Protein AF-0000000084989166 (afdb_homodimer)

Nearest PDB structures (foldseek):
  9bwf-assembly1_A  TM=9.470E-01  e=5.142E-11  metagenome
  7zyb-assembly1_A  TM=9.581E-01  e=1.295E-10  Bacteroides eggerthii DSM 20697
  4e2g-assembly2_D  TM=9.396E-01  e=5.934E-10  Sphaerobacter thermophilus DSM 20745
  4e2g-assembly2_C  TM=9.205E-01  e=1.341E-09  Sphaerobacter thermophilus DSM 20745
  8hjx-assembly1_B  TM=9.228E-01  e=1.058E-08  Thermotoga maritima MSB8

Sequence (218 aa):
MPWIFERLNDCVERRFVSGQRLTVAQFKIRAGCTVPAHSHDNEQISVILEGRALFKLGDRVLEVAAGDVVHIPPNVPHEVKALTDLVVIDAFSPRRDDWERGEDAYLRKMPWIFERLNDCVERRFVSGQRLTVAQFKIRAGCTVPAHSHDNEQISVILEGRALFKLGDRVLEVAAGDVVHIPPNVPHEVKALTDLVVIDAFSPRRDDWERGEDAYLRK

InterPro domains:
  IPR011051 RmlC-like cupin domain superfamily [SSF51182] (16-108)
  IPR013096 Cupin 2, conserved barrel [PF07883] (28-88)
  IPR014710 RmlC-like jelly roll fold [G3DSA:2.60.120.10] (5-104)
  IPR052535 Bacilysin biosynthesis H2HPP isomerase [PTHR40112] (7-103)

Foldseek 3Di:
DDQDWDDLEPFKIKGWDADQWKIKMKMKGAAFDKLDKDFAQKKKKKAWQAAWKWKDFPPDIDIDGHGDMDTHHHGTIIMIHGNHTTIMMMMIGRYPVCVVVVVPVSRND/DDQDWDDLEPFKIKGWDADQWKIKMKMKGAAFDKLDKDFAQKKKKKAWQAAWKWKDFPPDIDIDGHGDMDTHHHGTIIMIHGNHTTIMMMMIGRYPVCVVVVVPVSRND

pLDDT: mean 96.4, std 5.08, range [58.62, 98.94]

Solvent-accessible surface area (backbone atoms only — not comparable to full-atom values): 11001 Å² total; per-residue (Å²): 116,71,82,50,77,40,76,48,43,101,41,34,34,38,26,41,42,67,64,91,47,30,20,44,32,40,39,40,34,36,52,72,32,64,50,60,75,47,65,44,81,36,31,37,43,36,37,31,68,36,39,31,32,38,39,32,48,71,92,42,76,43,79,43,36,52,76,37,73,46,81,42,60,54,58,50,40,33,30,40,35,21,71,28,54,26,33,35,41,38,36,28,27,54,38,60,59,47,55,78,72,63,66,49,61,70,64,46,102,114,71,81,48,78,40,76,48,42,100,40,34,34,38,25,40,44,67,65,90,47,30,20,44,34,39,38,39,33,36,52,73,32,63,49,59,76,48,64,45,79,35,31,36,43,36,38,31,68,37,39,31,31,39,40,32,49,71,91,44,74,43,78,44,36,49,77,37,74,47,79,42,59,53,57,50,41,33,29,38,35,20,71,29,53,25,33,34,40,37,36,27,27,55,37,60,60,49,57,78,71,63,67,49,61,70,62,46,101

Secondary structure (DSSP, 8-state):
--S--EE-SSSEEEEEEE-SS-EEEEEEE-TT-EEEEE--SSEEEEEEEESEEEEEETTEEEEEETT-EEEE-TT--EEEEESS-EEEEEEEES--HHHHTT--GGG--/--S--EE-SSSEEEEEEE-SS-EEEEEEE-TT-EEEEE--SSEEEEEEEESEEEEEETTEEEEEETT-EEEE-TT--EEEEESS-EEEEEEEES--HHHHTT--GGG--

Organism: Thermoproteus tenax (strain ATCC 35583 / DSM 2078 / JCM 9277 / NBRC 100435 / Kra 1) (NCBI:txid768679)

Radius of gyration: 16.79 Å; Cα contacts (8 Å, |Δi|>4): 603; chains: 2; bounding box: 32×45×33 Å

Structure (mmCIF, N/CA/C/O backbone):
data_AF-0000000084989166-model_v1
#
loop_
_entity.id
_entity.type
_entity.pdbx_description
1 polymer 'Cupin domain containing protein'
#
loop_
_atom_site.group_PDB
_atom_site.id
_atom_site.type_symbol
_atom_site.label_atom_id
_atom_site.label_alt_id
_atom_site.label_comp_id
_atom_site.label_asym_id
_atom_site.label_entity_id
_atom_site.label_seq_id
_atom_site.pdbx_PDB_ins_code
_atom_site.Cartn_x
_atom_site.Cartn_y
_atom_site.Cartn_z
_atom_site.occupancy
_atom_site.B_iso_or_equiv
_atom_site.auth_seq_id
_atom_site.auth_comp_id
_atom_site.auth_asym_id
_atom_site.auth_atom_id
_atom_site.pdbx_PDB_model_num
ATOM 1 N N . MET A 1 1 ? 0.739 -1.013 -16.859 1 58.62 1 MET A N 1
ATOM 2 C CA . MET A 1 1 ? -0.254 -2.082 -16.844 1 58.62 1 MET A CA 1
ATOM 3 C C . MET A 1 1 ? -1.446 -1.703 -15.969 1 58.62 1 MET A C 1
ATOM 5 O O . MET A 1 1 ? -1.284 -1.044 -14.945 1 58.62 1 MET A O 1
ATOM 9 N N . PRO A 1 2 ? -2.715 -2.092 -16.453 1 82.69 2 PRO A N 1
ATOM 10 C CA . PRO A 1 2 ? -3.906 -1.462 -15.875 1 82.69 2 PRO A CA 1
ATOM 11 C C . PRO A 1 2 ? -4.238 -1.988 -14.477 1 82.69 2 PRO A C 1
ATOM 13 O O . PRO A 1 2 ? -3.834 -3.098 -14.125 1 82.69 2 PRO A O 1
ATOM 16 N N . TRP A 1 3 ? -4.559 -1.354 -13.57 1 95.81 3 TRP A N 1
ATOM 17 C CA . TRP A 1 3 ? -5.152 -1.613 -12.258 1 95.81 3 TRP A CA 1
ATOM 18 C C . TRP A 1 3 ? -6.492 -2.326 -12.406 1 95.81 3 TRP A C 1
ATOM 20 O O . TRP A 1 3 ? -7.547 -1.742 -12.133 1 95.81 3 TRP A O 1
ATOM 30 N N . ILE A 1 4 ? -6.398 -3.545 -12.969 1 96.56 4 ILE A N 1
ATOM 31 C CA . ILE A 1 4 ? -7.527 -4.449 -13.156 1 96.56 4 ILE A CA 1
ATOM 32 C C . ILE A 1 4 ? -7.172 -5.836 -12.617 1 96.56 4 ILE A C 1
ATOM 34 O O . ILE A 1 4 ? -6.047 -6.309 -12.797 1 96.56 4 ILE A O 1
ATOM 38 N N . PHE A 1 5 ? -8.141 -6.449 -12.031 1 97.56 5 PHE A N 1
ATOM 39 C CA . PHE A 1 5 ? -7.863 -7.762 -11.469 1 97.56 5 PHE A CA 1
ATOM 40 C C . PHE A 1 5 ? -7.602 -8.781 -12.57 1 97.56 5 PHE A C 1
ATOM 42 O O . PHE A 1 5 ? -8.297 -8.789 -13.594 1 97.56 5 PHE A O 1
ATOM 49 N N . GLU A 1 6 ? -6.637 -9.562 -12.352 1 96.31 6 GLU A N 1
ATOM 50 C CA . GLU A 1 6 ? -6.402 -10.773 -13.133 1 96.31 6 GLU A CA 1
ATOM 51 C C . GLU A 1 6 ? -6.469 -12.023 -12.25 1 96.31 6 GLU A C 1
ATOM 53 O O . GLU A 1 6 ? -6.035 -12 -11.102 1 96.31 6 GLU A O 1
ATOM 58 N N . ARG A 1 7 ? -7.078 -13.039 -12.773 1 96.81 7 ARG A N 1
ATOM 59 C CA . ARG A 1 7 ? -7.078 -14.32 -12.078 1 96.81 7 ARG A CA 1
ATOM 60 C C . ARG A 1 7 ? -5.785 -15.086 -12.336 1 96.81 7 ARG A C 1
ATOM 62 O O . ARG A 1 7 ? -5.449 -15.375 -13.484 1 96.81 7 ARG A O 1
ATOM 69 N N . LEU A 1 8 ? -5.102 -15.383 -11.297 1 95.94 8 LEU A N 1
ATOM 70 C CA . LEU A 1 8 ? -3.826 -16.062 -11.469 1 95.94 8 LEU A CA 1
ATOM 71 C C . LEU A 1 8 ? -4.016 -17.578 -11.422 1 95.94 8 LEU A C 1
ATOM 73 O O . LEU A 1 8 ? -3.291 -18.328 -12.094 1 95.94 8 LEU A O 1
ATOM 77 N N . ASN A 1 9 ? -4.914 -18.062 -10.664 1 95.94 9 ASN A N 1
ATOM 78 C CA . ASN A 1 9 ? -5.355 -19.438 -10.516 1 95.94 9 ASN A CA 1
ATOM 79 C C . ASN A 1 9 ? -6.688 -19.531 -9.781 1 95.94 9 ASN A C 1
ATOM 81 O O . ASN A 1 9 ? -7.414 -18.531 -9.688 1 95.94 9 ASN A O 1
ATOM 85 N N . ASP A 1 10 ? -7.078 -20.688 -9.297 1 96.38 10 ASP A N 1
ATOM 86 C CA . ASP A 1 10 ? -8.391 -20.875 -8.672 1 96.38 10 ASP A CA 1
ATOM 87 C C . ASP A 1 10 ? -8.438 -20.219 -7.297 1 96.38 10 ASP A C 1
ATOM 89 O O . ASP A 1 10 ? -9.523 -20.016 -6.738 1 96.38 10 ASP A O 1
ATOM 93 N N . CYS A 1 11 ? -7.246 -19.734 -6.789 1 97.44 11 CYS A N 1
ATOM 94 C CA . CYS A 1 11 ? -7.152 -19.328 -5.395 1 97.44 11 CYS A CA 1
ATOM 95 C C . CYS A 1 11 ? -6.852 -17.844 -5.281 1 97.44 11 CYS A C 1
ATOM 97 O O . CYS A 1 11 ? -7.191 -17.203 -4.277 1 97.44 11 CYS A O 1
ATOM 99 N N . VAL A 1 12 ? -6.227 -17.344 -6.363 1 97.88 12 VAL A N 1
ATOM 100 C CA . VAL A 1 12 ? -5.605 -16.031 -6.176 1 97.88 12 VAL A CA 1
ATOM 101 C C . VAL A 1 12 ? -5.969 -15.109 -7.34 1 97.88 12 VAL A C 1
ATOM 103 O O . VAL A 1 12 ? -5.859 -15.5 -8.508 1 97.88 12 VAL A O 1
ATOM 106 N N . GLU A 1 13 ? -6.43 -13.898 -7.051 1 98.19 13 GLU A N 1
ATOM 107 C CA . GLU A 1 13 ? -6.539 -12.781 -7.988 1 98.19 13 GLU A CA 1
ATOM 108 C C . GLU A 1 13 ? -5.621 -11.633 -7.586 1 98.19 13 GLU A C 1
ATOM 110 O O . GLU A 1 13 ? -5.395 -11.398 -6.395 1 98.19 13 GLU A O 1
ATOM 115 N N . ARG A 1 14 ? -5.102 -10.953 -8.648 1 97.94 14 ARG A N 1
ATOM 116 C CA . ARG A 1 14 ? -4.203 -9.836 -8.367 1 97.94 14 ARG A CA 1
ATOM 117 C C . ARG A 1 14 ? -4.473 -8.664 -9.305 1 97.94 14 ARG A C 1
ATOM 119 O O . ARG A 1 14 ? -4.84 -8.867 -10.469 1 97.94 14 ARG A O 1
ATOM 126 N N . ARG A 1 15 ? -4.406 -7.469 -8.836 1 97.94 15 ARG A N 1
ATOM 127 C CA . ARG A 1 15 ? -4.148 -6.281 -9.648 1 97.94 15 ARG A CA 1
ATOM 128 C C . ARG A 1 15 ? -2.959 -5.496 -9.109 1 97.94 15 ARG A C 1
ATOM 130 O O . ARG A 1 15 ? -2.686 -5.523 -7.906 1 97.94 15 ARG A O 1
ATOM 137 N N . PHE A 1 16 ? -2.217 -4.934 -9.992 1 97.94 16 PHE A N 1
ATOM 138 C CA . PHE A 1 16 ? -1.058 -4.184 -9.516 1 97.94 16 PHE A CA 1
ATOM 139 C C . PHE A 1 16 ? -0.724 -3.041 -10.469 1 97.94 16 PHE A C 1
ATOM 141 O O . PHE A 1 16 ? -1.172 -3.033 -11.617 1 97.94 16 PHE A O 1
ATOM 148 N N . VAL A 1 17 ? -0.066 -2.037 -10 1 97.88 17 VAL A N 1
ATOM 149 C CA . VAL A 1 17 ? 0.498 -0.93 -10.766 1 97.88 17 VAL A CA 1
ATOM 150 C C . VAL A 1 17 ? 1.946 -0.695 -10.336 1 97.88 17 VAL A C 1
ATOM 152 O O . VAL A 1 17 ? 2.307 -0.926 -9.18 1 97.88 17 VAL A O 1
ATOM 155 N N . SER A 1 18 ? 2.789 -0.36 -11.273 1 97.44 18 SER A N 1
ATOM 156 C CA . SER A 1 18 ? 4.188 -0.067 -10.984 1 97.44 18 SER A CA 1
ATOM 157 C C . SER A 1 18 ? 4.551 1.355 -11.398 1 97.44 18 SER A 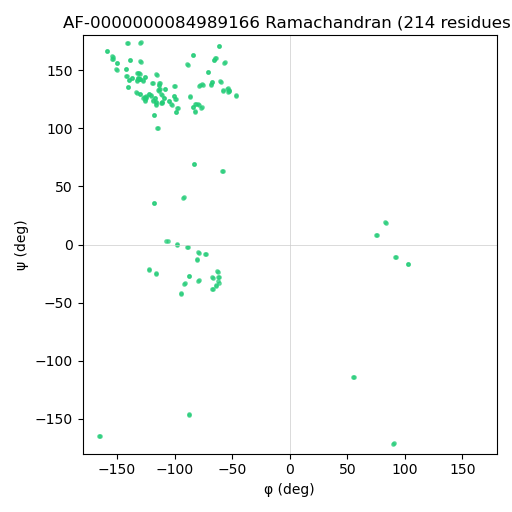C 1
ATOM 159 O O . SER A 1 18 ? 4.168 1.81 -12.484 1 97.44 18 SER A O 1
ATOM 161 N N . GLY A 1 19 ? 5.145 2.059 -10.414 1 97.12 19 GLY A N 1
ATOM 162 C CA . GLY A 1 19 ? 5.84 3.279 -10.789 1 97.12 19 GLY A CA 1
ATOM 163 C C . GLY A 1 19 ? 7.281 3.043 -11.188 1 97.12 19 GLY A C 1
ATOM 164 O O . GLY A 1 19 ? 7.602 2.021 -11.805 1 97.12 19 GLY A O 1
ATOM 165 N N . GLN A 1 20 ? 8.094 4.051 -10.844 1 96.56 20 GLN A N 1
ATOM 166 C CA . GLN A 1 20 ? 9.508 3.926 -11.18 1 96.56 20 GLN A CA 1
ATOM 167 C C . GLN A 1 20 ? 10.273 3.201 -10.078 1 96.56 20 GLN A C 1
ATOM 169 O O . GLN A 1 20 ? 11.273 2.533 -10.344 1 96.56 20 GLN A O 1
ATOM 174 N N . ARG A 1 21 ? 9.773 3.293 -8.852 1 98.06 21 ARG A N 1
ATOM 175 C CA . ARG A 1 21 ? 10.57 2.822 -7.723 1 98.06 21 ARG A CA 1
ATOM 176 C C . ARG A 1 21 ? 9.82 1.753 -6.934 1 98.06 21 ARG A C 1
ATOM 178 O O . ARG A 1 21 ? 10.414 1.036 -6.129 1 98.06 21 ARG A O 1
ATOM 185 N N . LEU A 1 22 ? 8.539 1.725 -7.059 1 97.5 22 LEU A N 1
ATOM 186 C CA . LEU A 1 22 ? 7.789 0.775 -6.242 1 97.5 22 LEU A CA 1
ATOM 187 C C . LEU A 1 22 ? 6.621 0.184 -7.027 1 97.5 22 LEU A C 1
ATOM 189 O O . LEU A 1 22 ? 6.242 0.711 -8.078 1 97.5 22 LEU A O 1
ATOM 193 N N . THR A 1 23 ? 6.199 -0.976 -6.773 1 98.44 23 THR A N 1
ATOM 194 C CA . THR A 1 23 ? 4.973 -1.635 -7.211 1 98.44 23 THR A CA 1
ATOM 195 C C . THR A 1 23 ? 3.992 -1.776 -6.051 1 98.44 23 THR A C 1
ATOM 197 O O . THR A 1 23 ? 4.391 -2.104 -4.93 1 98.44 23 THR A O 1
ATOM 200 N N . VAL A 1 24 ? 2.717 -1.451 -6.27 1 98.81 24 VAL A N 1
ATOM 201 C CA . VAL A 1 24 ? 1.642 -1.751 -5.332 1 98.81 24 VAL A CA 1
ATOM 202 C C . VAL A 1 24 ? 0.677 -2.758 -5.957 1 98.81 24 VAL A C 1
ATOM 204 O O . VAL A 1 24 ? 0.291 -2.617 -7.117 1 98.81 24 VAL A O 1
ATOM 207 N N . ALA A 1 25 ? 0.349 -3.75 -5.176 1 98.81 25 ALA A N 1
ATOM 208 C CA . ALA A 1 25 ? -0.563 -4.793 -5.641 1 98.81 25 ALA A CA 1
ATOM 209 C C . ALA A 1 25 ? -1.667 -5.051 -4.617 1 98.81 25 ALA A C 1
ATOM 211 O O . ALA A 1 25 ? -1.463 -4.871 -3.416 1 98.81 25 ALA A O 1
ATOM 212 N N . GLN A 1 26 ? -2.82 -5.406 -5.098 1 98.88 26 GLN A N 1
ATOM 213 C CA . GLN A 1 26 ? -3.873 -5.98 -4.266 1 98.88 26 GLN A CA 1
ATOM 214 C C . GLN A 1 26 ? -4.109 -7.449 -4.609 1 98.88 26 GLN A C 1
ATOM 216 O O . GLN A 1 26 ? -4.262 -7.801 -5.781 1 98.88 26 GLN A O 1
ATOM 221 N N . PHE A 1 27 ? -4.102 -8.227 -3.586 1 98.81 27 PHE A N 1
ATOM 222 C CA . PHE A 1 27 ? -4.387 -9.648 -3.758 1 98.81 27 PHE A CA 1
ATOM 223 C C . PHE A 1 27 ? -5.695 -10.031 -3.08 1 98.81 27 PHE A C 1
ATOM 225 O O . PHE A 1 27 ? -6 -9.539 -1.989 1 98.81 27 PHE A O 1
ATOM 232 N N . LYS A 1 28 ? -6.422 -10.812 -3.709 1 98.88 28 LYS A N 1
ATOM 233 C CA . LYS A 1 28 ? -7.508 -11.586 -3.119 1 98.88 28 LYS A CA 1
ATOM 234 C C . LYS A 1 28 ? -7.176 -13.078 -3.105 1 98.88 28 LYS A C 1
ATOM 236 O O . LYS A 1 28 ? -6.871 -13.664 -4.148 1 98.88 28 LYS A O 1
ATOM 241 N N . ILE A 1 29 ? -7.203 -13.625 -1.962 1 98.81 29 ILE A N 1
ATOM 242 C CA . ILE A 1 29 ? -6.832 -15.031 -1.793 1 98.81 29 ILE A CA 1
ATOM 243 C C . ILE A 1 29 ? -7.965 -15.781 -1.1 1 98.81 29 ILE A C 1
ATOM 245 O O . ILE A 1 29 ? -8.43 -15.375 -0.03 1 98.81 29 ILE A O 1
ATOM 249 N N . ARG A 1 30 ? -8.398 -16.859 -1.671 1 98.75 30 ARG A N 1
ATOM 250 C CA . ARG A 1 30 ? -9.523 -17.625 -1.147 1 98.75 30 ARG A CA 1
ATOM 251 C C . ARG A 1 30 ? -9.141 -18.344 0.137 1 98.75 30 ARG A C 1
ATOM 253 O O . ARG A 1 30 ? -7.992 -18.766 0.299 1 98.75 30 ARG A O 1
ATOM 260 N N . ALA A 1 31 ? -10.156 -18.484 0.985 1 98.81 31 ALA A N 1
ATOM 261 C CA . ALA A 1 31 ? -9.961 -19.219 2.227 1 98.81 31 ALA A CA 1
ATOM 262 C C . ALA A 1 31 ? -9.375 -20.609 1.949 1 98.81 31 ALA A C 1
ATOM 264 O O . ALA A 1 31 ? -9.805 -21.297 1.027 1 98.81 31 ALA A O 1
ATOM 265 N N . GLY A 1 32 ? -8.375 -20.906 2.699 1 98.56 32 GLY A N 1
ATOM 266 C CA . GLY A 1 32 ? -7.793 -22.234 2.592 1 98.56 32 GLY A CA 1
ATOM 267 C C . GLY A 1 32 ? -6.645 -22.312 1.604 1 98.56 32 GLY A C 1
ATOM 268 O O . GLY A 1 32 ? -5.887 -23.281 1.591 1 98.56 32 GLY A O 1
ATOM 269 N N . CYS A 1 33 ? -6.418 -21.312 0.803 1 98.38 33 CYS A N 1
ATOM 270 C CA . CYS A 1 33 ? -5.383 -21.297 -0.225 1 98.38 33 CYS A CA 1
ATOM 271 C C . CYS A 1 33 ? -4.059 -20.797 0.337 1 98.38 33 CYS A C 1
ATOM 273 O O . CYS A 1 33 ? -4.035 -20.125 1.373 1 98.38 33 CYS A O 1
ATOM 275 N N . THR A 1 34 ? -3.018 -21.234 -0.317 1 97.44 34 THR A N 1
ATOM 276 C CA . THR A 1 34 ? -1.669 -20.859 0.096 1 97.44 34 THR A CA 1
ATOM 277 C C . THR A 1 34 ? -0.887 -20.266 -1.076 1 97.44 34 THR A C 1
ATOM 279 O O . THR A 1 34 ? -0.895 -20.828 -2.176 1 97.44 34 THR A O 1
ATOM 282 N N . VAL A 1 35 ? -0.339 -19.109 -0.915 1 97.69 35 VAL A N 1
ATOM 283 C CA . VAL A 1 35 ? 0.732 -18.672 -1.804 1 97.69 35 VAL A CA 1
ATOM 284 C C . VAL A 1 35 ? 2.037 -19.359 -1.422 1 97.69 35 VAL A C 1
ATOM 286 O O . VAL A 1 35 ? 2.555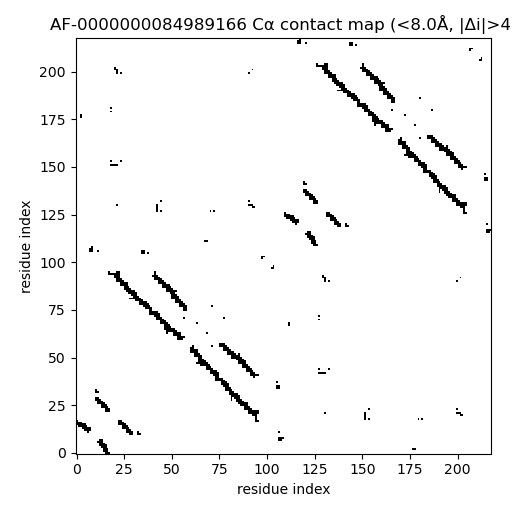 -19.156 -0.319 1 97.69 35 VAL A O 1
ATOM 289 N N . PRO A 1 36 ? 2.57 -20.125 -2.301 1 96.12 36 PRO A N 1
ATOM 290 C CA . PRO A 1 36 ? 3.705 -20.969 -1.934 1 96.12 36 PRO A CA 1
ATOM 291 C C . PRO A 1 36 ? 4.941 -20.172 -1.544 1 96.12 36 PRO A C 1
ATOM 293 O O . PRO A 1 36 ? 5.082 -19 -1.945 1 96.12 36 PRO A O 1
ATOM 296 N N . ALA A 1 37 ? 5.836 -20.875 -0.82 1 95.69 37 ALA A N 1
ATOM 297 C CA . ALA A 1 37 ? 7.082 -20.234 -0.388 1 95.69 37 ALA A CA 1
ATOM 298 C C . ALA A 1 37 ? 7.879 -19.719 -1.582 1 95.69 37 ALA A C 1
ATOM 300 O O . ALA A 1 37 ? 8.008 -20.422 -2.594 1 95.69 37 ALA A O 1
ATOM 301 N N . HIS A 1 38 ? 8.352 -18.5 -1.529 1 96.12 38 HIS A N 1
ATOM 302 C CA . HIS A 1 38 ? 9.18 -17.844 -2.533 1 96.12 38 HIS A CA 1
ATOM 303 C C . HIS A 1 38 ? 9.961 -16.672 -1.923 1 96.12 38 HIS A C 1
ATOM 305 O O . HIS A 1 38 ? 9.773 -16.344 -0.749 1 96.12 38 HIS A O 1
ATOM 311 N N . SER A 1 39 ? 10.922 -16.188 -2.637 1 96.06 39 SER A N 1
ATOM 312 C CA . SER A 1 39 ? 11.672 -15.008 -2.225 1 96.06 39 SER A CA 1
ATOM 313 C C . SER A 1 39 ? 11.93 -14.078 -3.406 1 96.06 39 SER A C 1
ATOM 315 O O . SER A 1 39 ? 11.805 -14.484 -4.562 1 96.06 39 SER A O 1
ATOM 317 N N . HIS A 1 40 ? 12.18 -12.93 -3.115 1 96.38 40 HIS A N 1
ATOM 318 C CA . HIS A 1 40 ? 12.508 -11.914 -4.109 1 96.38 40 HIS A CA 1
ATOM 319 C C . HIS A 1 40 ? 13.367 -10.805 -3.502 1 96.38 40 HIS A C 1
ATOM 321 O O . HIS A 1 40 ? 13.461 -10.688 -2.277 1 96.38 40 HIS A O 1
ATOM 327 N N . ASP A 1 41 ? 14.031 -10.031 -4.398 1 97 41 ASP A N 1
ATOM 328 C CA . ASP A 1 41 ? 14.969 -9.016 -3.939 1 97 41 ASP A CA 1
ATOM 329 C C . ASP A 1 41 ? 14.242 -7.754 -3.482 1 97 41 ASP A C 1
ATOM 331 O O . ASP A 1 41 ? 14.852 -6.836 -2.938 1 97 41 ASP A O 1
ATOM 335 N N . ASN A 1 42 ? 12.969 -7.684 -3.664 1 98.19 42 ASN A N 1
ATOM 336 C CA . ASN A 1 42 ? 12.164 -6.539 -3.232 1 98.19 42 ASN A CA 1
ATOM 337 C C . ASN A 1 42 ? 11.883 -6.59 -1.734 1 98.19 42 ASN A C 1
ATOM 339 O O . ASN A 1 42 ? 11.617 -7.664 -1.185 1 98.19 42 ASN A O 1
ATOM 343 N N . GLU A 1 43 ? 12.008 -5.469 -1.095 1 98.62 43 GLU A N 1
ATOM 344 C CA . GLU A 1 43 ? 11.344 -5.309 0.196 1 98.62 43 GLU A CA 1
ATOM 345 C C . GLU A 1 43 ? 9.828 -5.281 0.038 1 98.62 43 GLU A C 1
ATOM 347 O O . GLU A 1 43 ? 9.305 -4.699 -0.916 1 98.62 43 GLU A O 1
ATOM 352 N N . GLN A 1 44 ? 9.109 -5.895 0.917 1 98.75 44 GLN A N 1
ATOM 353 C CA . GLN A 1 44 ? 7.656 -5.965 0.83 1 98.75 44 GLN A CA 1
ATOM 354 C C . GLN A 1 44 ? 7.004 -5.559 2.148 1 98.75 44 GLN A C 1
ATOM 356 O O . GLN A 1 44 ? 7.461 -5.957 3.221 1 98.75 44 GLN A O 1
ATOM 361 N N . ILE A 1 45 ? 6.066 -4.68 2.154 1 98.81 45 ILE A N 1
ATOM 362 C CA . ILE A 1 45 ? 5.172 -4.391 3.271 1 98.81 45 ILE A CA 1
ATOM 363 C C . ILE A 1 45 ? 3.734 -4.723 2.879 1 98.81 45 ILE A C 1
ATO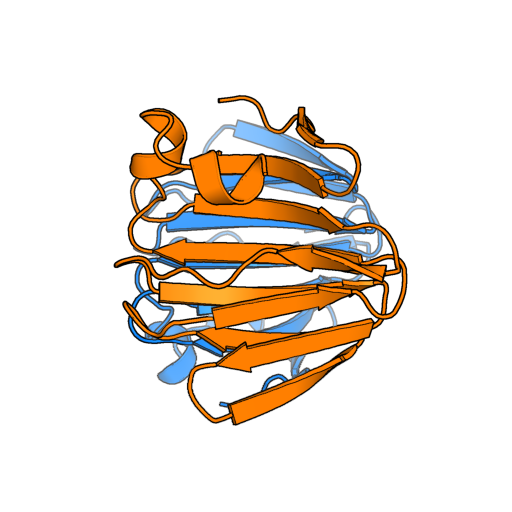M 365 O O . ILE A 1 45 ? 3.23 -4.227 1.869 1 98.81 45 ILE A O 1
ATOM 369 N N . SER A 1 46 ? 3.086 -5.594 3.631 1 98.88 46 SER A N 1
ATOM 370 C CA . SER A 1 46 ? 1.728 -6.062 3.381 1 98.88 46 SER A CA 1
ATOM 371 C C . SER A 1 46 ? 0.754 -5.516 4.418 1 98.88 46 SER A C 1
ATOM 373 O O . SER A 1 46 ? 0.977 -5.656 5.621 1 98.88 46 SER A O 1
ATOM 375 N N . VAL A 1 47 ? -0.28 -4.895 3.977 1 98.94 47 VAL A N 1
ATOM 376 C CA . VAL A 1 47 ? -1.367 -4.453 4.844 1 98.94 47 VAL A CA 1
ATOM 377 C C . VAL A 1 47 ? -2.576 -5.367 4.668 1 98.94 47 VAL A C 1
ATOM 379 O O . VAL A 1 47 ? -3.102 -5.504 3.559 1 98.94 47 VAL A O 1
ATOM 382 N N . ILE A 1 48 ? -3.012 -5.938 5.777 1 98.94 48 ILE A N 1
ATOM 383 C CA . ILE A 1 48 ? -4.16 -6.836 5.723 1 98.94 48 ILE A CA 1
ATOM 384 C C . ILE A 1 48 ? -5.453 -6.02 5.781 1 98.94 48 ILE A C 1
ATOM 386 O O . ILE A 1 48 ? -5.715 -5.336 6.77 1 98.94 48 ILE A O 1
ATOM 390 N N . LEU A 1 49 ? -6.234 -6.133 4.707 1 98.88 49 LEU A N 1
ATOM 391 C CA . LEU A 1 49 ? -7.465 -5.352 4.633 1 98.88 49 LEU A CA 1
ATOM 392 C C . LEU A 1 49 ? -8.648 -6.16 5.137 1 98.88 49 LEU A C 1
ATOM 394 O O . LEU A 1 49 ? -9.555 -5.617 5.773 1 98.88 49 LEU A O 1
ATOM 398 N N . GLU A 1 50 ? -8.727 -7.367 4.781 1 98.88 50 GLU A N 1
ATOM 399 C CA . GLU A 1 50 ? -9.789 -8.289 5.152 1 98.88 50 GLU A CA 1
ATOM 400 C C . GLU A 1 50 ? -9.242 -9.688 5.422 1 98.88 50 GLU A C 1
ATOM 402 O O . GLU A 1 50 ? -8.312 -10.141 4.746 1 98.88 50 GLU A O 1
ATOM 407 N N . GLY A 1 51 ? -9.852 -10.328 6.375 1 98.88 51 GLY A N 1
ATOM 408 C CA . GLY A 1 51 ? -9.586 -11.742 6.59 1 98.88 51 GLY A CA 1
ATOM 409 C C . GLY A 1 51 ? -8.453 -11.992 7.566 1 98.88 51 GLY A C 1
ATOM 410 O O . GLY A 1 51 ? -8.109 -11.117 8.367 1 98.88 51 GLY A O 1
ATOM 411 N N . ARG A 1 52 ? -8.039 -13.258 7.652 1 98.88 52 ARG A N 1
ATOM 412 C CA . ARG A 1 52 ? -6.965 -13.758 8.508 1 98.88 52 ARG A CA 1
ATOM 413 C C . ARG A 1 52 ? -6.016 -14.656 7.723 1 98.88 52 ARG A C 1
ATOM 415 O O . ARG A 1 52 ? -6.434 -15.352 6.793 1 98.88 52 ARG A O 1
ATOM 422 N N . ALA A 1 53 ? -4.773 -14.617 8.125 1 98.94 53 ALA A N 1
ATOM 423 C CA . ALA A 1 53 ? -3.787 -15.422 7.414 1 98.94 53 ALA A CA 1
ATOM 424 C C . ALA A 1 53 ? -2.609 -15.773 8.32 1 98.94 53 ALA A C 1
ATOM 426 O O . ALA A 1 53 ? -2.418 -15.156 9.367 1 98.94 53 ALA A O 1
ATOM 427 N N . LEU A 1 54 ? -1.934 -16.75 7.953 1 98.88 54 LEU A N 1
ATOM 428 C CA . LEU A 1 54 ? -0.606 -17.047 8.484 1 98.88 54 LEU A CA 1
ATOM 429 C C . LEU A 1 54 ? 0.478 -16.625 7.492 1 98.88 54 LEU A C 1
ATOM 431 O O . LEU A 1 54 ? 0.484 -17.078 6.344 1 98.88 54 LEU A O 1
ATOM 435 N N . PHE A 1 55 ? 1.362 -15.719 7.926 1 98.88 55 PHE A N 1
ATOM 436 C CA . PHE A 1 55 ? 2.58 -15.398 7.191 1 98.88 55 PHE A CA 1
ATOM 437 C C . PHE A 1 55 ? 3.771 -16.156 7.754 1 98.88 55 PHE A C 1
ATOM 439 O O . PHE A 1 55 ? 4.117 -16 8.93 1 98.88 55 PHE A O 1
ATOM 446 N N . LYS A 1 56 ? 4.324 -16.953 6.973 1 98.44 56 LYS A N 1
ATOM 447 C CA . LYS A 1 56 ? 5.559 -17.641 7.355 1 98.44 56 LYS A CA 1
ATOM 448 C C . LYS A 1 56 ? 6.777 -16.938 6.762 1 98.44 56 LYS A C 1
ATOM 450 O O . LYS A 1 56 ? 6.945 -16.891 5.543 1 98.44 56 LYS A O 1
ATOM 455 N N . LEU A 1 57 ? 7.598 -16.391 7.605 1 97.56 57 LEU A N 1
ATOM 456 C CA . LEU A 1 57 ? 8.828 -15.695 7.234 1 97.56 57 LEU A CA 1
ATOM 457 C C . LEU A 1 57 ? 10.047 -16.438 7.773 1 97.56 57 LEU A C 1
ATOM 459 O O . LEU A 1 57 ? 10.453 -16.219 8.914 1 97.56 57 LEU A O 1
ATOM 463 N N . GLY A 1 58 ? 10.68 -17.188 6.875 1 93.12 58 GLY A N 1
ATOM 464 C CA . GLY A 1 58 ? 11.703 -18.062 7.414 1 93.12 58 GLY A CA 1
ATOM 465 C C . GLY A 1 58 ? 11.195 -18.984 8.508 1 93.12 58 GLY A C 1
ATOM 466 O O . GLY A 1 58 ? 10.281 -19.766 8.281 1 93.12 58 GLY A O 1
ATOM 467 N N . ASP A 1 59 ? 11.734 -18.734 9.703 1 91.38 59 ASP A N 1
ATOM 468 C CA . ASP A 1 59 ? 11.352 -19.609 10.805 1 91.38 59 ASP A CA 1
ATOM 469 C C . ASP A 1 59 ? 10.25 -18.984 11.656 1 91.38 59 ASP A C 1
ATOM 471 O O . ASP A 1 59 ? 9.75 -19.609 12.602 1 91.38 59 ASP A O 1
ATOM 475 N N . ARG A 1 60 ? 9.844 -17.812 11.273 1 96.5 60 ARG A N 1
ATOM 476 C CA . ARG A 1 60 ? 8.812 -17.109 12.031 1 96.5 60 ARG A CA 1
ATOM 477 C C . ARG A 1 60 ? 7.445 -17.25 11.375 1 96.5 60 ARG A C 1
ATOM 479 O O . ARG A 1 60 ? 7.332 -17.188 10.148 1 96.5 60 ARG A O 1
ATOM 486 N N . VAL A 1 61 ? 6.445 -17.5 12.227 1 97.94 61 VAL A N 1
ATOM 487 C CA . VAL A 1 61 ? 5.07 -17.562 11.742 1 97.94 61 VAL A CA 1
ATOM 488 C C . VAL A 1 61 ? 4.246 -16.453 12.406 1 97.94 61 VAL A C 1
ATOM 490 O O . VAL A 1 61 ? 4.203 -16.359 13.633 1 97.94 61 VAL A O 1
ATOM 493 N N . LEU A 1 62 ? 3.609 -15.664 11.641 1 98.38 62 LEU A N 1
ATOM 494 C CA . LEU A 1 62 ? 2.758 -14.578 12.117 1 98.38 62 LEU A CA 1
ATOM 495 C C . LEU A 1 62 ? 1.305 -14.812 11.727 1 98.38 62 LEU A C 1
ATOM 497 O O . LEU A 1 62 ? 0.998 -14.977 10.539 1 98.38 62 LEU A O 1
ATOM 501 N N . GLU A 1 63 ? 0.479 -14.883 12.734 1 98.75 63 GLU A N 1
ATOM 502 C CA . GLU A 1 63 ? -0.946 -14.812 12.43 1 98.75 63 GLU A CA 1
ATOM 503 C C . GLU A 1 63 ? -1.428 -13.367 12.367 1 98.75 63 GLU A C 1
ATOM 505 O O . GLU A 1 63 ? -1.202 -12.594 13.297 1 98.75 63 GLU A O 1
ATOM 510 N N . VAL A 1 64 ? -2.07 -13.07 11.25 1 98.69 64 VAL A N 1
ATOM 511 C CA . VAL A 1 64 ? -2.457 -11.68 11.047 1 98.69 64 VAL A CA 1
ATOM 512 C C . VAL A 1 64 ? -3.938 -11.602 10.68 1 98.69 64 VAL A C 1
ATOM 514 O O . VAL A 1 64 ? -4.531 -12.594 10.25 1 98.69 64 VAL A O 1
ATOM 517 N N . ALA A 1 65 ? -4.477 -10.438 10.938 1 98.75 65 ALA A N 1
ATOM 518 C CA . ALA A 1 65 ? -5.867 -10.148 10.609 1 98.75 65 ALA A CA 1
ATOM 519 C C . ALA A 1 65 ? -6.023 -8.727 10.086 1 98.75 65 ALA A C 1
ATOM 521 O O . ALA A 1 65 ? -5.059 -7.957 10.055 1 98.75 65 ALA A O 1
ATOM 522 N N . ALA A 1 66 ? -7.293 -8.43 9.609 1 98.75 66 ALA A N 1
ATOM 523 C CA . ALA A 1 66 ? -7.574 -7.102 9.078 1 98.75 66 ALA A CA 1
ATOM 524 C C . ALA A 1 66 ? -7.035 -6.012 10 1 98.75 66 ALA A C 1
ATOM 526 O O . ALA A 1 66 ? -7.262 -6.047 11.211 1 98.75 66 ALA A O 1
ATOM 527 N N . GLY A 1 67 ? -6.316 -5.148 9.438 1 98 67 GLY A N 1
ATOM 528 C CA . GLY A 1 67 ? -5.754 -4.051 10.211 1 98 67 GLY A CA 1
ATOM 529 C C . GLY A 1 67 ? -4.285 -4.238 10.531 1 98 67 GLY A C 1
ATOM 530 O O . GLY A 1 67 ? -3.596 -3.283 10.891 1 98 67 GLY A O 1
ATOM 531 N N . ASP A 1 68 ? -3.77 -5.426 10.414 1 98.44 68 ASP A N 1
ATOM 532 C CA . ASP A 1 68 ? -2.369 -5.703 10.719 1 98.44 68 ASP A CA 1
ATOM 533 C C . ASP A 1 68 ? -1.475 -5.383 9.523 1 98.44 68 ASP A C 1
ATOM 535 O O . ASP A 1 68 ? -1.965 -5.199 8.406 1 98.44 68 ASP A O 1
ATOM 539 N N . VAL A 1 69 ? -0.183 -5.27 9.789 1 98.75 69 VAL A N 1
ATOM 540 C CA . VAL A 1 69 ? 0.831 -5.016 8.773 1 98.75 69 VAL A CA 1
ATOM 541 C C . VAL A 1 69 ? 1.982 -6.004 8.93 1 98.75 69 VAL A C 1
ATOM 543 O O . VAL A 1 69 ? 2.287 -6.438 10.047 1 98.75 69 VAL A O 1
ATOM 546 N N . VAL A 1 70 ? 2.537 -6.457 7.836 1 98.56 70 VAL A N 1
ATOM 547 C CA . VAL A 1 70 ? 3.674 -7.375 7.852 1 98.56 70 VAL A CA 1
ATOM 548 C C . VAL A 1 70 ? 4.812 -6.797 7.016 1 98.56 70 VAL A C 1
ATOM 550 O O . VAL A 1 70 ? 4.609 -6.398 5.867 1 98.56 70 VAL A O 1
ATOM 553 N N . HIS A 1 71 ? 5.961 -6.688 7.555 1 98.19 71 HIS A N 1
ATOM 554 C CA . HIS A 1 71 ? 7.172 -6.289 6.848 1 98.19 71 HIS A CA 1
ATOM 555 C C . HIS A 1 71 ? 8.023 -7.504 6.488 1 98.19 71 HIS A C 1
ATOM 557 O O . HIS A 1 71 ? 8.391 -8.289 7.363 1 98.19 71 HIS A O 1
ATOM 563 N N . ILE A 1 72 ? 8.352 -7.652 5.238 1 98.25 72 ILE A N 1
ATOM 564 C CA . ILE A 1 72 ? 9.195 -8.742 4.746 1 98.25 72 ILE A CA 1
ATOM 565 C C . ILE A 1 72 ? 10.461 -8.164 4.129 1 98.25 72 ILE A C 1
ATOM 567 O O . ILE A 1 72 ? 10.43 -7.59 3.037 1 98.25 72 ILE A O 1
ATOM 571 N N . PRO A 1 73 ? 11.641 -8.383 4.77 1 97.62 73 PRO A N 1
ATOM 572 C CA . PRO A 1 73 ? 12.898 -7.887 4.203 1 97.62 73 PRO A CA 1
ATOM 573 C C . PRO A 1 73 ? 13.266 -8.57 2.887 1 97.62 73 PRO A C 1
ATOM 575 O O . PRO A 1 73 ? 12.758 -9.656 2.588 1 97.62 73 PRO A O 1
ATOM 578 N N . PRO A 1 74 ? 14.141 -7.867 2.094 1 97.94 74 PRO A N 1
ATOM 579 C CA . PRO A 1 74 ? 14.562 -8.484 0.837 1 97.94 74 PRO A CA 1
ATOM 580 C C . PRO A 1 74 ? 15.141 -9.883 1.034 1 97.94 74 PRO A C 1
ATOM 582 O O . PRO A 1 74 ? 15.859 -10.133 2.01 1 97.94 74 PRO A O 1
ATOM 585 N N . ASN A 1 75 ? 14.727 -10.773 0.215 1 97.69 75 ASN A N 1
ATOM 586 C CA . ASN A 1 75 ? 15.297 -12.102 0.045 1 97.69 75 ASN A CA 1
ATOM 587 C C . ASN A 1 75 ? 14.922 -13.023 1.199 1 97.69 75 ASN A C 1
ATOM 589 O O . ASN A 1 75 ? 15.445 -14.141 1.311 1 97.69 75 ASN A O 1
ATOM 593 N N . VAL A 1 76 ? 14.078 -12.641 2.051 1 97.56 76 VAL A N 1
ATOM 594 C CA . VAL A 1 76 ? 13.555 -13.531 3.086 1 97.56 76 VAL A CA 1
ATOM 595 C C . VAL A 1 76 ? 12.469 -14.422 2.498 1 97.56 76 VAL A C 1
ATOM 597 O O . VAL A 1 76 ? 11.453 -13.938 1.995 1 97.56 76 VAL A O 1
ATOM 600 N N . PRO A 1 77 ? 12.711 -15.727 2.586 1 97.69 77 PRO A N 1
ATOM 601 C CA . PRO A 1 77 ? 11.633 -16.594 2.121 1 97.69 77 PRO A CA 1
ATOM 602 C C . PRO A 1 77 ? 10.336 -16.406 2.902 1 97.69 77 PRO A C 1
ATOM 604 O O . PRO A 1 77 ? 10.367 -16.234 4.121 1 97.69 77 PRO A O 1
ATOM 607 N N . HIS A 1 78 ? 9.188 -16.438 2.201 1 98.06 78 HIS A N 1
ATOM 608 C CA . HIS A 1 78 ? 7.906 -16.25 2.873 1 98.06 78 HIS A CA 1
ATOM 609 C C . HIS A 1 78 ? 6.793 -17 2.146 1 98.06 78 HIS A C 1
ATOM 611 O O . HIS A 1 78 ? 6.906 -17.297 0.955 1 98.06 78 HIS A O 1
ATOM 617 N N . GLU A 1 79 ? 5.844 -17.375 2.898 1 98 79 GLU A N 1
ATOM 618 C CA . GLU A 1 79 ? 4.641 -18.109 2.512 1 98 79 GLU A CA 1
ATOM 619 C C . GLU A 1 79 ? 3.404 -17.531 3.197 1 98 79 GLU A C 1
ATOM 621 O O . GLU A 1 79 ? 3.465 -17.125 4.359 1 98 79 GLU A O 1
ATOM 626 N N . VAL A 1 80 ? 2.26 -17.516 2.447 1 98.56 80 VAL A N 1
ATOM 627 C CA . VAL A 1 80 ? 1.033 -16.984 3.029 1 98.56 80 VAL A CA 1
ATOM 628 C C . VAL A 1 80 ? -0.081 -18.016 2.928 1 98.56 80 VAL A C 1
ATOM 630 O O . VAL A 1 80 ? -0.414 -18.484 1.832 1 98.56 80 VAL A O 1
ATOM 633 N N . LYS A 1 81 ? -0.604 -18.297 4.055 1 98.69 81 LYS A N 1
ATOM 634 C CA . LYS A 1 81 ? -1.779 -19.172 4.105 1 98.69 81 LYS A CA 1
ATOM 635 C C . LYS A 1 81 ? -3.018 -18.391 4.539 1 98.69 81 LYS A C 1
ATOM 637 O O . LYS A 1 81 ? -3.066 -17.859 5.648 1 98.69 81 LYS A O 1
ATOM 642 N N . ALA A 1 82 ? -4.062 -18.422 3.633 1 98.88 82 ALA A N 1
ATOM 643 C CA . ALA A 1 82 ? -5.316 -17.75 3.961 1 98.88 82 ALA A CA 1
ATOM 644 C C . ALA A 1 82 ? -6.203 -18.625 4.836 1 98.88 82 ALA A C 1
ATOM 646 O O . ALA A 1 82 ? -6.672 -19.672 4.395 1 98.88 82 ALA A O 1
ATOM 647 N N . 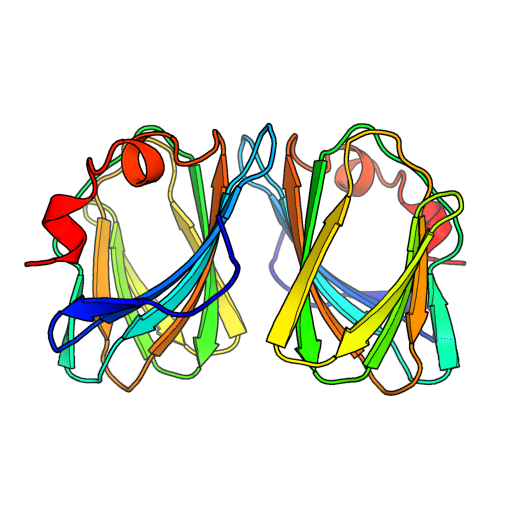LEU A 1 83 ? -6.391 -18.141 6.051 1 98.88 83 LEU A N 1
ATOM 648 C CA . LEU A 1 83 ? -7.277 -18.875 6.949 1 98.88 83 LEU A CA 1
ATOM 649 C C . LEU A 1 83 ? -8.742 -18.578 6.629 1 98.88 83 LEU A C 1
ATOM 651 O O . LEU A 1 83 ? -9.609 -19.422 6.871 1 98.88 83 LEU A O 1
ATOM 655 N N . THR A 1 84 ? -9.078 -17.469 6.172 1 98.94 84 THR A N 1
ATOM 656 C CA . THR A 1 84 ? -10.328 -17 5.594 1 98.94 84 THR A CA 1
ATOM 657 C C . THR A 1 84 ? -10.078 -16.312 4.258 1 98.94 84 THR A C 1
ATOM 659 O O . THR A 1 84 ? -8.93 -16.156 3.838 1 98.94 84 THR A O 1
ATOM 662 N N . ASP A 1 85 ? -11.211 -15.938 3.568 1 98.94 85 ASP A N 1
ATOM 663 C CA . ASP A 1 85 ? -10.953 -15.07 2.424 1 98.94 85 ASP A CA 1
ATOM 664 C C . ASP A 1 85 ? -10.133 -13.852 2.83 1 98.94 85 ASP A C 1
ATOM 666 O O . ASP A 1 85 ? -10.398 -13.227 3.859 1 98.94 85 ASP A O 1
ATOM 670 N N . LEU A 1 86 ? -9.055 -13.609 2.006 1 98.88 86 LEU A N 1
ATOM 671 C CA . LEU A 1 86 ? -8.031 -12.633 2.377 1 98.88 86 LEU A CA 1
ATOM 672 C C . LEU A 1 86 ? -7.898 -11.555 1.309 1 98.88 86 LEU A C 1
ATOM 674 O O . LEU A 1 86 ? -7.883 -11.852 0.113 1 98.88 86 LEU A O 1
ATOM 678 N N . VAL A 1 87 ? -7.941 -10.258 1.746 1 98.94 87 VAL A N 1
ATOM 679 C CA . VAL A 1 87 ? -7.598 -9.133 0.88 1 98.94 87 VAL A CA 1
ATOM 680 C C . VAL A 1 87 ? -6.406 -8.375 1.464 1 98.94 87 VAL A C 1
ATOM 682 O O . VAL A 1 87 ? -6.441 -7.953 2.621 1 98.94 87 VAL A O 1
ATOM 685 N N . VAL A 1 88 ? -5.344 -8.242 0.654 1 98.88 88 VAL A N 1
ATOM 686 C CA . VAL A 1 88 ? -4.105 -7.633 1.129 1 98.88 88 VAL A CA 1
ATOM 687 C C . VAL A 1 88 ? -3.617 -6.602 0.117 1 98.88 88 VAL A C 1
ATOM 689 O O . VAL A 1 88 ? -3.85 -6.742 -1.086 1 98.88 88 VAL A O 1
ATOM 692 N N . ILE A 1 89 ? -3.094 -5.508 0.587 1 98.94 89 ILE A N 1
ATOM 693 C CA . ILE A 1 89 ? -2.289 -4.613 -0.239 1 98.94 89 ILE A CA 1
ATOM 694 C C . ILE A 1 89 ? -0.806 -4.848 0.037 1 98.94 89 ILE A C 1
ATOM 696 O O . ILE A 1 89 ? -0.373 -4.836 1.191 1 98.94 89 ILE A O 1
ATOM 700 N N . ASP A 1 90 ? -0.055 -5.059 -0.992 1 98.88 90 ASP A N 1
ATOM 701 C CA . ASP A 1 90 ? 1.394 -5.215 -0.906 1 98.88 90 ASP A CA 1
ATOM 702 C C . ASP A 1 90 ? 2.113 -4.051 -1.588 1 98.88 90 ASP A C 1
ATOM 704 O O . ASP A 1 90 ? 1.742 -3.648 -2.691 1 98.88 90 ASP A O 1
ATOM 708 N N . ALA A 1 91 ? 3.066 -3.539 -0.964 1 98.94 91 ALA A N 1
ATOM 709 C CA . ALA A 1 91 ? 3.982 -2.578 -1.572 1 98.94 91 ALA A CA 1
ATOM 710 C C . ALA A 1 91 ? 5.391 -3.156 -1.685 1 98.94 91 ALA A C 1
ATOM 712 O O . ALA A 1 91 ? 5.875 -3.812 -0.759 1 98.94 91 ALA A O 1
ATOM 713 N N . PHE A 1 92 ? 5.988 -2.904 -2.809 1 98.81 92 PHE A N 1
ATOM 714 C CA . PHE A 1 92 ? 7.312 -3.455 -3.074 1 98.81 92 PHE A CA 1
ATOM 715 C C . PHE A 1 92 ? 8.281 -2.357 -3.5 1 98.81 92 PHE A C 1
ATOM 717 O O . PHE A 1 92 ? 7.91 -1.454 -4.254 1 98.81 92 PHE A O 1
ATOM 724 N N . SER A 1 93 ? 9.445 -2.432 -3.068 1 98.69 93 SER A N 1
ATOM 725 C CA . SER A 1 93 ? 10.562 -1.691 -3.641 1 98.69 93 SER A CA 1
ATOM 726 C C . SER A 1 93 ? 11.828 -2.543 -3.682 1 98.69 93 SER A C 1
ATOM 728 O O . SER A 1 93 ? 12.188 -3.18 -2.688 1 98.69 93 SER A O 1
ATOM 730 N N . PRO A 1 94 ? 12.641 -2.586 -4.801 1 98.12 94 PRO A N 1
ATOM 731 C CA . PRO A 1 94 ? 12.328 -1.944 -6.078 1 98.12 94 PRO A CA 1
ATOM 732 C C . PRO A 1 94 ? 11.055 -2.492 -6.719 1 98.12 94 PRO A C 1
ATOM 734 O O . PRO A 1 94 ? 10.391 -3.355 -6.141 1 98.12 94 PRO A O 1
ATOM 737 N N . ARG A 1 95 ? 10.594 -1.85 -7.785 1 97.19 95 ARG A N 1
ATOM 738 C CA . ARG A 1 95 ? 9.375 -2.287 -8.461 1 97.19 95 ARG A CA 1
ATOM 739 C C . ARG A 1 95 ? 9.484 -3.742 -8.906 1 97.19 95 ARG A C 1
ATOM 741 O O . ARG A 1 95 ? 10.594 -4.246 -9.125 1 97.19 95 ARG A O 1
ATOM 748 N N . ARG A 1 96 ? 8.375 -4.41 -9.086 1 97.25 96 ARG A N 1
ATOM 749 C CA . ARG A 1 96 ? 8.328 -5.824 -9.445 1 97.25 96 ARG A CA 1
ATOM 750 C C . ARG A 1 96 ? 8.492 -6.012 -10.953 1 97.25 96 ARG A C 1
ATOM 752 O O . ARG A 1 96 ? 7.594 -6.531 -11.617 1 97.25 96 ARG A O 1
ATOM 759 N N . ASP A 1 97 ? 9.688 -5.746 -11.461 1 95.38 97 ASP A N 1
ATOM 760 C CA . ASP A 1 97 ? 9.984 -5.918 -12.875 1 95.38 97 ASP A CA 1
ATOM 761 C C . ASP A 1 97 ? 9.828 -7.379 -13.297 1 95.38 97 ASP A C 1
ATOM 763 O O . ASP A 1 97 ? 9.492 -7.664 -14.453 1 95.38 97 ASP A O 1
ATOM 767 N N . ASP A 1 98 ? 10.031 -8.242 -12.336 1 94.44 98 ASP A N 1
ATOM 768 C CA . ASP A 1 98 ? 9.93 -9.672 -12.617 1 94.44 98 ASP A CA 1
ATOM 769 C C . ASP A 1 98 ? 8.508 -10.055 -13.023 1 94.44 98 ASP A C 1
ATOM 771 O O . ASP A 1 98 ? 8.305 -10.922 -13.875 1 94.44 98 ASP A O 1
ATOM 775 N N . TRP A 1 99 ? 7.461 -9.398 -12.406 1 94.06 99 TRP A N 1
ATOM 776 C CA . TRP A 1 99 ? 6.082 -9.672 -12.789 1 94.06 99 TRP A CA 1
ATOM 777 C C . TRP A 1 99 ? 5.816 -9.211 -14.219 1 94.06 99 TRP A C 1
ATOM 779 O O . TRP A 1 99 ? 5.113 -9.898 -14.977 1 94.06 99 TRP A O 1
ATOM 789 N N . GLU A 1 100 ? 6.375 -8.094 -14.586 1 88.12 100 GLU A N 1
ATOM 790 C CA . GLU A 1 100 ? 6.199 -7.574 -15.938 1 88.12 100 GLU A CA 1
ATOM 791 C C . GLU A 1 100 ? 6.859 -8.484 -16.969 1 88.12 100 GLU A C 1
ATOM 793 O O . GLU A 1 100 ? 6.406 -8.562 -18.109 1 88.12 100 GLU A O 1
ATOM 798 N N . ARG A 1 101 ? 7.906 -9.172 -16.531 1 90.62 101 ARG A N 1
ATOM 799 C CA . ARG A 1 101 ? 8.625 -10.07 -17.406 1 90.62 101 ARG A CA 1
ATOM 800 C C . ARG A 1 101 ? 8.016 -11.469 -17.391 1 90.62 101 ARG A C 1
ATOM 802 O O . ARG A 1 101 ? 8.547 -12.398 -18 1 90.62 101 ARG A O 1
ATOM 809 N N . GLY A 1 102 ? 6.969 -11.633 -16.547 1 88.75 102 GLY A N 1
ATOM 810 C CA . GLY A 1 102 ? 6.277 -12.906 -16.484 1 88.75 102 GLY A CA 1
ATOM 811 C C . GLY A 1 102 ? 6.965 -13.922 -15.586 1 88.75 102 GLY A C 1
ATOM 812 O O . GLY A 1 102 ? 6.746 -15.125 -15.719 1 88.75 102 GLY A O 1
ATOM 813 N N . GLU A 1 103 ? 7.836 -13.383 -14.68 1 88.62 103 GLU A N 1
ATOM 814 C CA . GLU A 1 103 ? 8.586 -14.266 -13.797 1 88.62 103 GLU A CA 1
ATOM 815 C C . GLU A 1 103 ? 7.848 -14.477 -12.477 1 88.62 103 GLU A C 1
ATOM 817 O O . GLU A 1 103 ? 8.461 -14.469 -11.406 1 88.62 103 GLU A O 1
ATOM 822 N N . ASP A 1 104 ? 6.535 -14.625 -12.555 1 90 104 ASP A N 1
ATOM 823 C CA . ASP A 1 104 ? 5.711 -14.781 -11.359 1 90 104 ASP A CA 1
ATOM 824 C C . ASP A 1 104 ? 5 -16.125 -11.359 1 90 104 ASP A C 1
ATOM 826 O O . ASP A 1 104 ? 3.865 -16.234 -10.883 1 90 104 ASP A O 1
ATOM 830 N N . ALA A 1 105 ? 5.656 -17.188 -11.875 1 87.62 105 ALA A N 1
ATOM 831 C CA . ALA A 1 105 ? 5.047 -18.516 -12.07 1 87.62 105 ALA A CA 1
ATOM 832 C C . ALA A 1 105 ? 4.598 -19.094 -10.734 1 87.62 105 ALA A C 1
ATOM 834 O O . ALA A 1 105 ? 3.605 -19.828 -10.68 1 87.62 105 ALA A O 1
ATOM 835 N N . TYR A 1 106 ? 5.266 -18.828 -9.656 1 87.56 106 TYR A N 1
ATOM 836 C CA . TYR A 1 106 ? 4.93 -19.375 -8.352 1 87.56 106 TYR A CA 1
ATOM 837 C C . TYR A 1 106 ? 3.545 -18.906 -7.902 1 87.56 106 TYR A C 1
ATOM 839 O O . TYR A 1 106 ? 2.908 -19.562 -7.066 1 87.56 106 TYR A O 1
ATOM 847 N N . LEU A 1 107 ? 3.021 -17.797 -8.406 1 90.12 107 LEU A N 1
ATOM 848 C CA . LEU A 1 107 ? 1.701 -17.281 -8.055 1 90.12 107 LEU A CA 1
ATOM 849 C C . LEU A 1 107 ? 0.611 -18.016 -8.836 1 90.12 107 LEU A C 1
ATOM 851 O O . LEU A 1 107 ? -0.57 -17.922 -8.492 1 90.12 107 LEU A O 1
ATOM 855 N N . ARG A 1 108 ? 1.004 -18.766 -9.859 1 87.12 108 ARG A N 1
ATOM 856 C CA . ARG A 1 108 ? 0.044 -19.359 -10.789 1 87.12 108 ARG A CA 1
ATOM 857 C C . ARG A 1 108 ? -0.095 -20.859 -10.555 1 87.12 108 ARG A C 1
ATOM 859 O O . ARG A 1 108 ? -0.806 -21.547 -11.297 1 87.12 108 ARG A O 1
ATOM 866 N N . LYS A 1 109 ? 0.582 -21.234 -9.594 1 80.12 109 LYS A N 1
ATOM 867 C CA . LYS A 1 109 ? 0.533 -22.656 -9.297 1 80.12 109 LYS A CA 1
ATOM 868 C C . LYS A 1 109 ? -0.774 -23.031 -8.602 1 80.12 109 LYS A C 1
ATOM 870 O O . LYS A 1 109 ? -1.337 -22.234 -7.852 1 80.12 109 LYS A O 1
ATOM 875 N N . MET B 1 1 ? 8.781 2.467 14.148 1 58.62 1 MET B N 1
ATOM 876 C CA . MET B 1 1 ? 7.629 3.145 14.734 1 58.62 1 MET B CA 1
ATOM 877 C C . MET B 1 1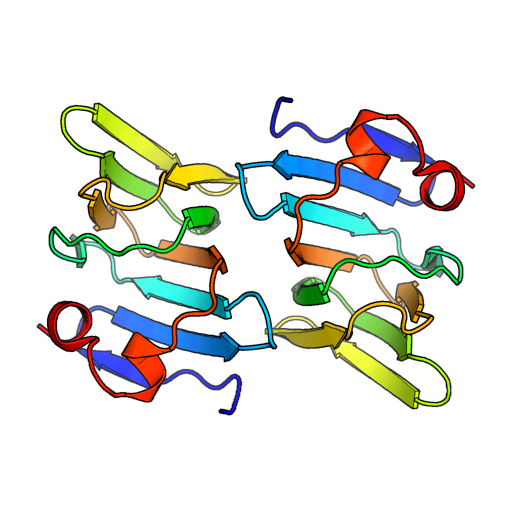 ? 6.359 2.326 14.539 1 58.62 1 MET B C 1
ATOM 879 O O . MET B 1 1 ? 6.191 1.668 13.516 1 58.62 1 MET B O 1
ATOM 883 N N . PRO B 1 2 ? 5.445 2.328 15.609 1 82.5 2 PRO B N 1
ATOM 884 C CA . PRO B 1 2 ? 4.402 1.303 15.656 1 82.5 2 PRO B CA 1
ATOM 885 C C . PRO B 1 2 ? 3.266 1.57 14.672 1 82.5 2 PRO B C 1
ATOM 887 O O . PRO B 1 2 ? 3.059 2.713 14.258 1 82.5 2 PRO B O 1
ATOM 890 N N . TRP B 1 3 ? 2.732 0.778 14 1 95.75 3 TRP B N 1
ATOM 891 C CA . TRP B 1 3 ? 1.515 0.717 13.203 1 95.75 3 TRP B CA 1
ATOM 892 C C . TRP B 1 3 ? 0.282 0.975 14.062 1 95.75 3 TRP B C 1
ATOM 894 O O . TRP B 1 3 ? -0.513 0.065 14.305 1 95.75 3 TRP B O 1
ATOM 904 N N . ILE B 1 4 ? 0.258 2.232 14.602 1 96.5 4 ILE B N 1
ATOM 905 C CA . ILE B 1 4 ? -0.843 2.746 15.406 1 96.5 4 ILE B CA 1
ATOM 906 C C . ILE B 1 4 ? -1.268 4.117 14.891 1 96.5 4 ILE B C 1
ATOM 908 O O . ILE B 1 4 ? -0.424 4.934 14.508 1 96.5 4 ILE B O 1
ATOM 912 N N . PHE B 1 5 ? -2.543 4.336 14.922 1 97.56 5 PHE B N 1
ATOM 913 C CA . PHE B 1 5 ? -3.018 5.617 14.414 1 97.56 5 PHE B CA 1
ATOM 914 C C . PHE B 1 5 ? -2.574 6.758 15.32 1 97.56 5 PHE B C 1
ATOM 916 O O . PHE B 1 5 ? -2.621 6.637 16.547 1 97.56 5 PHE B O 1
ATOM 923 N N . GLU B 1 6 ? -2.17 7.793 14.727 1 96.31 6 GLU B N 1
ATOM 924 C CA . GLU B 1 6 ? -1.975 9.086 15.383 1 96.31 6 GLU B CA 1
ATOM 925 C C . GLU B 1 6 ? -2.867 10.156 14.766 1 96.31 6 GLU B C 1
ATOM 927 O O . GLU B 1 6 ? -3.09 10.164 13.555 1 96.31 6 GLU B O 1
ATOM 932 N N . ARG B 1 7 ? -3.41 10.961 15.609 1 96.81 7 ARG B N 1
ATOM 933 C CA . ARG B 1 7 ? -4.172 12.109 15.125 1 96.81 7 ARG B CA 1
ATOM 934 C C . ARG B 1 7 ? -3.248 13.266 14.766 1 96.81 7 ARG B C 1
ATOM 936 O O . ARG B 1 7 ? -2.492 13.75 15.609 1 96.81 7 ARG B O 1
ATOM 943 N N . LEU B 1 8 ? -3.312 13.672 13.547 1 96 8 LEU B N 1
ATOM 944 C CA . LEU B 1 8 ? -2.422 14.742 13.109 1 96 8 LEU B CA 1
ATOM 945 C C . LEU B 1 8 ? -3.078 16.109 13.297 1 96 8 LEU B C 1
ATOM 947 O O . LEU B 1 8 ? -2.396 17.094 13.562 1 96 8 LEU B O 1
ATOM 951 N N . ASN B 1 9 ? -4.336 16.203 13.148 1 95.88 9 ASN B N 1
ATOM 952 C CA . ASN B 1 9 ? -5.207 17.359 13.367 1 95.88 9 ASN B CA 1
ATOM 953 C C . ASN B 1 9 ? -6.676 16.938 13.414 1 95.88 9 ASN B C 1
ATOM 955 O O . ASN B 1 9 ? -6.992 15.766 13.617 1 95.88 9 ASN B O 1
ATOM 959 N N . ASP B 1 10 ? -7.594 17.875 13.289 1 96.38 10 ASP B N 1
ATOM 960 C CA . ASP B 1 10 ? -9.016 17.578 13.438 1 96.38 10 ASP B CA 1
ATOM 961 C C . ASP B 1 10 ? -9.547 16.812 12.219 1 96.38 10 ASP B C 1
ATOM 963 O O . ASP B 1 10 ? -10.633 16.234 12.266 1 96.38 10 ASP B O 1
ATOM 967 N N . CYS B 1 11 ? -8.688 16.688 11.148 1 97.44 11 CYS B N 1
ATOM 968 C CA . CYS B 1 11 ? -9.188 16.203 9.867 1 97.44 11 CYS B CA 1
ATOM 969 C C . CYS B 1 11 ? -8.531 14.883 9.484 1 97.44 11 CYS B C 1
ATOM 971 O O . CYS B 1 11 ? -9.102 14.086 8.734 1 97.44 11 CYS B O 1
ATOM 973 N N . VAL B 1 12 ? -7.324 14.703 10.062 1 97.88 12 VAL B N 1
ATOM 974 C CA . VAL B 1 12 ? -6.5 13.648 9.469 1 97.88 12 VAL B CA 1
ATOM 975 C C . VAL B 1 12 ? -5.914 12.773 10.578 1 97.88 12 VAL B C 1
ATOM 977 O O . VAL B 1 12 ? -5.359 13.281 11.555 1 97.88 12 VAL B O 1
ATOM 980 N N . GLU B 1 13 ? -6.039 11.461 10.438 1 98.19 13 GLU B N 1
ATOM 981 C CA . GLU B 1 13 ? -5.297 10.461 11.203 1 98.19 13 GLU B CA 1
ATOM 982 C C . GLU B 1 13 ? -4.398 9.633 10.297 1 98.19 13 GLU B C 1
ATOM 984 O O . GLU B 1 13 ? -4.734 9.383 9.133 1 98.19 13 GLU B O 1
ATOM 989 N N . ARG B 1 14 ? -3.234 9.234 10.891 1 97.94 14 ARG B N 1
ATOM 990 C CA . ARG B 1 14 ? -2.293 8.445 10.102 1 97.94 14 ARG B CA 1
ATOM 991 C C . ARG B 1 14 ? -1.669 7.336 10.938 1 97.94 14 ARG B C 1
ATOM 993 O O . ARG B 1 14 ? -1.439 7.512 12.133 1 97.94 14 ARG B O 1
ATOM 1000 N N . ARG B 1 15 ? -1.467 6.191 10.391 1 97.94 15 ARG B N 1
ATOM 1001 C CA . ARG B 1 15 ? -0.476 5.223 10.852 1 97.94 15 ARG B CA 1
ATOM 1002 C C . ARG B 1 15 ? 0.459 4.816 9.719 1 97.94 15 ARG B C 1
ATOM 1004 O O . ARG B 1 15 ? 0.065 4.82 8.555 1 97.94 15 ARG B O 1
ATOM 1011 N N . PHE B 1 16 ? 1.686 4.602 10.062 1 97.94 16 PHE B N 1
ATOM 1012 C CA . PHE B 1 16 ? 2.617 4.223 9.008 1 97.94 16 PHE B CA 1
ATOM 1013 C C . PHE B 1 16 ? 3.729 3.336 9.555 1 97.94 16 PHE B C 1
ATOM 1015 O O . PHE B 1 16 ? 3.951 3.289 10.766 1 97.94 16 PHE B O 1
ATOM 1022 N N . VAL B 1 17 ? 4.336 2.561 8.719 1 97.88 17 VAL B N 1
ATOM 1023 C CA . VAL B 1 17 ? 5.523 1.76 8.992 1 97.88 17 VAL B CA 1
ATOM 1024 C C . VAL B 1 17 ? 6.551 1.963 7.883 1 97.88 17 VAL B C 1
ATOM 1026 O O . VAL B 1 17 ? 6.184 2.201 6.727 1 97.88 17 VAL B O 1
ATOM 1029 N N . SER B 1 18 ? 7.805 1.99 8.242 1 97.44 18 SER B N 1
ATOM 1030 C CA . SER B 1 18 ? 8.875 2.139 7.262 1 97.44 18 SER B CA 1
ATOM 1031 C C . SER B 1 18 ? 9.836 0.951 7.309 1 97.44 18 SER B C 1
ATOM 1033 O O . SER B 1 18 ? 10.219 0.499 8.391 1 97.44 18 SER B O 1
ATOM 1035 N N . GLY B 1 19 ? 10.047 0.393 6.098 1 97.12 19 GLY B N 1
ATOM 1036 C CA . GLY B 1 19 ? 11.188 -0.5 5.961 1 97.12 19 GLY B CA 1
ATOM 1037 C C . GLY B 1 19 ? 12.469 0.223 5.602 1 97.12 19 GLY B C 1
ATOM 1038 O O . GLY B 1 19 ? 12.703 1.343 6.059 1 97.12 19 GLY B O 1
ATOM 1039 N N . GLN B 1 20 ? 13.266 -0.495 4.82 1 96.62 20 GLN B N 1
ATOM 1040 C CA . GLN B 1 20 ? 14.531 0.108 4.406 1 96.62 20 GLN B CA 1
ATOM 1041 C C . GLN B 1 20 ? 14.359 0.936 3.137 1 96.62 20 GLN B C 1
ATOM 1043 O O . GLN B 1 20 ? 15.078 1.915 2.924 1 96.62 20 GLN B O 1
ATOM 1048 N N . ARG B 1 21 ? 13.375 0.571 2.33 1 98.06 21 ARG B N 1
ATOM 1049 C CA . ARG B 1 21 ? 13.289 1.165 1.001 1 98.06 21 ARG B CA 1
ATOM 1050 C C . ARG B 1 21 ? 11.945 1.861 0.795 1 98.06 21 ARG B C 1
ATOM 1052 O O . ARG B 1 21 ? 11.789 2.654 -0.135 1 98.06 21 ARG B O 1
ATOM 1059 N N . LEU B 1 22 ? 10.969 1.503 1.548 1 97.44 22 LEU B N 1
ATOM 1060 C CA . LEU B 1 22 ? 9.648 2.086 1.307 1 97.44 22 LEU B CA 1
ATOM 1061 C C . LEU B 1 22 ? 8.922 2.344 2.621 1 97.44 22 LEU B C 1
ATOM 1063 O O . LEU B 1 22 ? 9.312 1.818 3.666 1 97.44 22 LEU B O 1
ATOM 1067 N N . THR B 1 23 ? 8.086 3.281 2.721 1 98.44 23 THR B N 1
ATOM 1068 C CA . THR B 1 23 ? 7.105 3.549 3.77 1 98.44 23 THR B CA 1
ATOM 1069 C C . THR B 1 23 ? 5.691 3.266 3.275 1 98.44 23 THR B C 1
ATOM 1071 O O . THR B 1 23 ? 5.344 3.604 2.141 1 98.44 23 THR B O 1
ATOM 1074 N N . VAL B 1 24 ? 4.883 2.561 4.07 1 98.81 24 VAL B N 1
ATOM 1075 C CA . VAL B 1 24 ? 3.449 2.414 3.83 1 98.81 24 VAL B CA 1
ATOM 1076 C C . VAL B 1 24 ? 2.668 3.113 4.941 1 98.81 24 VAL B C 1
ATOM 1078 O O . VAL B 1 24 ? 2.986 2.963 6.121 1 98.81 24 VAL B O 1
ATOM 1081 N N . ALA B 1 25 ? 1.705 3.885 4.527 1 98.81 25 ALA B N 1
ATOM 1082 C CA . ALA B 1 25 ? 0.875 4.621 5.477 1 98.81 25 ALA B CA 1
ATOM 1083 C C . ALA B 1 25 ? -0.608 4.422 5.176 1 98.81 25 ALA B C 1
ATOM 1085 O O . ALA B 1 25 ? -0.992 4.215 4.023 1 98.81 25 ALA B O 1
ATOM 1086 N N . GLN B 1 26 ? -1.42 4.418 6.195 1 98.88 26 GLN B N 1
ATOM 1087 C CA . GLN B 1 26 ? -2.867 4.551 6.062 1 98.88 26 GLN B CA 1
ATOM 1088 C C . GLN B 1 26 ? -3.352 5.891 6.605 1 98.88 26 GLN B C 1
ATOM 1090 O O . GLN B 1 26 ? -2.998 6.277 7.723 1 98.88 26 GLN B O 1
ATOM 1095 N N . PHE B 1 27 ? -4.109 6.555 5.789 1 98.81 27 PHE B N 1
ATOM 1096 C CA . PHE B 1 27 ? -4.703 7.82 6.207 1 98.81 27 PHE B CA 1
ATOM 1097 C C . PHE B 1 27 ? -6.219 7.699 6.316 1 98.81 27 PHE B C 1
ATOM 1099 O O . PHE B 1 27 ? -6.855 7.039 5.492 1 98.81 27 PHE B O 1
ATOM 1106 N N . LYS B 1 28 ? -6.742 8.258 7.285 1 98.88 28 LYS B N 1
ATOM 1107 C CA . LYS B 1 28 ? -8.156 8.594 7.395 1 98.88 28 LYS B CA 1
ATOM 1108 C C . LYS B 1 28 ? -8.375 10.102 7.348 1 98.88 28 LYS B C 1
ATOM 1110 O O . LYS B 1 28 ? -7.793 10.844 8.148 1 98.88 28 LYS B O 1
ATOM 1115 N N . ILE B 1 29 ? -9.133 10.508 6.438 1 98.81 29 ILE B N 1
ATOM 1116 C CA . ILE B 1 29 ? -9.367 11.938 6.23 1 98.81 29 ILE B CA 1
ATOM 1117 C C . ILE B 1 29 ? -10.867 12.219 6.27 1 98.81 29 ILE B C 1
ATOM 1119 O O . ILE B 1 29 ? -11.648 11.602 5.547 1 98.81 29 ILE B O 1
ATOM 1123 N N . ARG B 1 30 ? -11.266 13.141 7.078 1 98.75 30 ARG B N 1
ATOM 1124 C CA . ARG B 1 30 ? -12.68 13.461 7.266 1 98.75 30 ARG B CA 1
ATOM 1125 C C . ARG B 1 30 ? -13.25 14.156 6.031 1 98.75 30 ARG B C 1
ATOM 1127 O O . ARG B 1 30 ? -12.547 14.906 5.355 1 98.75 30 ARG B O 1
ATOM 1134 N N . ALA B 1 31 ? -14.531 13.883 5.832 1 98.81 31 ALA B N 1
ATOM 1135 C CA . ALA B 1 31 ? -15.234 14.531 4.734 1 98.81 31 ALA B CA 1
ATOM 1136 C C . ALA B 1 31 ? -15.062 16.047 4.797 1 98.81 31 ALA B C 1
ATOM 1138 O O . ALA B 1 31 ? -15.172 16.641 5.867 1 98.81 31 ALA B O 1
ATOM 1139 N N . GLY B 1 32 ? -14.75 16.594 3.684 1 98.56 32 GLY B N 1
ATOM 1140 C CA . GLY B 1 32 ? -14.648 18.031 3.6 1 98.56 32 GLY B CA 1
ATOM 1141 C C . GLY B 1 32 ? -13.25 18.562 3.873 1 98.56 32 GLY B C 1
ATOM 1142 O O . GLY B 1 32 ? -12.945 19.719 3.592 1 98.56 32 GLY B O 1
ATOM 1143 N N . CYS B 1 33 ? -12.344 17.75 4.348 1 98.38 33 CYS B N 1
ATOM 1144 C CA . CYS B 1 33 ? -10.992 18.172 4.711 1 98.38 33 CYS B CA 1
ATOM 1145 C C . CYS B 1 33 ? -10.047 18.062 3.518 1 98.38 33 CYS B C 1
ATOM 1147 O O . CYS B 1 33 ? -10.336 17.344 2.559 1 98.38 33 CYS B O 1
ATOM 1149 N N . THR B 1 34 ? -9.016 18.859 3.6 1 97.44 34 THR B N 1
ATOM 1150 C CA . THR B 1 34 ? -8.023 18.906 2.533 1 97.44 34 THR B CA 1
ATOM 1151 C C . THR B 1 34 ? -6.613 18.703 3.096 1 97.44 34 THR B C 1
ATOM 1153 O O . THR B 1 34 ? -6.246 19.328 4.094 1 97.44 34 THR B O 1
ATOM 1156 N N . VAL B 1 35 ? -5.891 17.75 2.562 1 97.62 35 VAL B N 1
ATOM 1157 C CA . VAL B 1 35 ? -4.441 17.766 2.744 1 97.62 35 VAL B CA 1
ATOM 1158 C C . VAL B 1 35 ? -3.812 18.812 1.82 1 97.62 35 VAL B C 1
ATOM 1160 O O . VAL B 1 35 ? -3.891 18.688 0.595 1 97.62 35 VAL B O 1
ATOM 1163 N N . PRO B 1 36 ? -3.186 19.781 2.391 1 96.12 36 PRO B N 1
ATOM 1164 C CA . PRO B 1 36 ? -2.734 20.906 1.575 1 96.12 36 PRO B CA 1
ATOM 1165 C C . PRO B 1 36 ? -1.676 20.516 0.55 1 96.12 36 PRO B C 1
ATOM 1167 O O . PRO B 1 36 ? -0.993 19.5 0.724 1 96.12 36 PRO B O 1
ATOM 1170 N N . ALA B 1 37 ? -1.547 21.406 -0.461 1 95.69 37 ALA B N 1
ATOM 1171 C CA . ALA B 1 37 ? -0.563 21.172 -1.515 1 95.69 37 ALA B CA 1
ATOM 1172 C C . ALA B 1 37 ? 0.843 21.047 -0.934 1 95.69 37 ALA B C 1
ATOM 1174 O O . ALA B 1 37 ? 1.238 21.844 -0.075 1 95.69 37 ALA B O 1
ATOM 1175 N N . HIS B 1 38 ? 1.588 20.031 -1.331 1 96.06 38 HIS B N 1
ATOM 1176 C CA . HIS B 1 38 ? 2.967 19.766 -0.945 1 96.06 38 HIS B CA 1
ATOM 1177 C C . HIS B 1 38 ? 3.656 18.859 -1.966 1 96.06 38 HIS B C 1
ATOM 1179 O O . HIS B 1 38 ? 3.021 18.391 -2.91 1 96.06 38 HIS B O 1
ATOM 1185 N N . SER B 1 39 ? 4.945 18.781 -1.869 1 95.94 39 SER B N 1
ATOM 1186 C CA . SER B 1 39 ?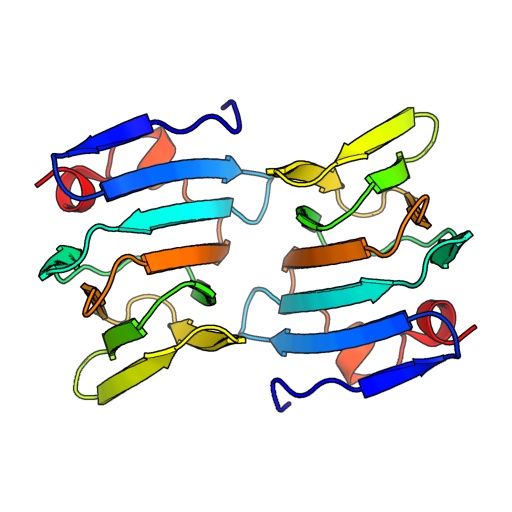 5.715 17.859 -2.705 1 95.94 39 SER B CA 1
ATOM 1187 C C . SER B 1 39 ? 6.816 17.172 -1.904 1 95.94 39 SER B C 1
ATOM 1189 O O . SER B 1 39 ? 7.168 17.625 -0.812 1 95.94 39 SER B O 1
ATOM 1191 N N . HIS B 1 40 ? 7.223 16.141 -2.381 1 96.38 40 HIS B N 1
ATOM 1192 C CA . HIS B 1 40 ? 8.312 15.375 -1.784 1 96.38 40 HIS B CA 1
ATOM 1193 C C . HIS B 1 40 ? 9.047 14.555 -2.836 1 96.38 40 HIS B C 1
ATOM 1195 O O . HIS B 1 40 ? 8.539 14.359 -3.943 1 96.38 40 HIS B O 1
ATOM 1201 N N . ASP B 1 41 ? 10.297 14.125 -2.469 1 97 41 ASP B N 1
ATOM 1202 C CA . ASP B 1 41 ? 11.148 13.422 -3.424 1 97 41 ASP B CA 1
ATOM 1203 C C . ASP B 1 41 ? 10.727 11.953 -3.561 1 97 41 ASP B C 1
ATOM 1205 O O . ASP B 1 41 ? 11.227 11.242 -4.434 1 97 41 ASP B O 1
ATOM 1209 N N . ASN B 1 42 ? 9.82 11.484 -2.768 1 98.19 42 ASN B N 1
ATOM 1210 C CA . ASN B 1 42 ? 9.328 10.117 -2.838 1 98.19 42 ASN B CA 1
ATOM 1211 C C . ASN B 1 42 ? 8.328 9.938 -3.979 1 98.19 42 ASN B C 1
ATOM 1213 O O . ASN B 1 42 ? 7.5 10.812 -4.227 1 98.19 42 ASN B O 1
ATOM 1217 N N . GLU B 1 43 ? 8.461 8.859 -4.695 1 98.62 43 GLU B N 1
ATOM 1218 C CA . GLU B 1 43 ? 7.332 8.375 -5.484 1 98.62 43 GLU B CA 1
ATOM 1219 C C . GLU B 1 43 ? 6.203 7.879 -4.582 1 98.62 43 GLU B C 1
ATOM 1221 O O . GLU B 1 43 ? 6.453 7.25 -3.555 1 98.62 43 GLU B O 1
ATOM 1226 N N . GLN B 1 44 ? 4.992 8.156 -4.926 1 98.75 44 GLN B N 1
ATOM 1227 C CA . GLN B 1 44 ? 3.85 7.762 -4.109 1 98.75 44 GLN B CA 1
ATOM 1228 C C . GLN B 1 44 ? 2.791 7.055 -4.949 1 98.75 44 GLN B C 1
ATOM 1230 O O . GLN B 1 44 ? 2.488 7.48 -6.066 1 98.75 44 GLN B O 1
ATOM 1235 N N . ILE B 1 45 ? 2.32 5.922 -4.559 1 98.81 45 ILE B N 1
ATOM 1236 C CA . ILE B 1 45 ? 1.134 5.266 -5.098 1 98.81 45 ILE B CA 1
ATOM 1237 C C . ILE B 1 45 ? 0.07 5.152 -4.008 1 98.81 45 ILE B C 1
ATOM 1239 O O . ILE B 1 45 ? 0.332 4.613 -2.93 1 98.81 45 ILE B O 1
ATOM 1243 N N . SER B 1 46 ? -1.112 5.703 -4.254 1 98.88 46 SER B N 1
ATOM 1244 C CA . SER B 1 46 ? -2.227 5.734 -3.314 1 98.88 46 SER B CA 1
ATOM 1245 C C . SER B 1 46 ? -3.355 4.812 -3.764 1 98.88 46 SER B C 1
ATOM 1247 O O . SER B 1 46 ? -3.828 4.91 -4.898 1 98.88 46 SER B O 1
ATOM 1249 N N . VAL B 1 47 ? -3.771 3.934 -2.918 1 98.94 47 VAL B N 1
ATOM 1250 C CA . VAL B 1 47 ? -4.938 3.09 -3.156 1 98.94 47 VAL B CA 1
ATOM 1251 C C . VAL B 1 47 ? -6.113 3.584 -2.312 1 98.94 47 VAL B C 1
ATOM 1253 O O . VAL B 1 47 ? -6.023 3.637 -1.084 1 98.94 47 VAL B O 1
ATOM 1256 N N . ILE B 1 48 ? -7.203 3.889 -3.008 1 98.94 48 ILE B N 1
ATOM 1257 C CA . ILE B 1 48 ? -8.383 4.375 -2.299 1 98.94 48 ILE B CA 1
ATOM 1258 C C . ILE B 1 48 ? -9.188 3.191 -1.772 1 98.94 48 ILE B C 1
ATOM 1260 O O . ILE B 1 48 ? -9.68 2.371 -2.551 1 98.94 48 ILE B O 1
ATOM 1264 N N . LEU B 1 49 ? -9.32 3.146 -0.438 1 98.88 49 LEU B N 1
ATOM 1265 C CA . LEU B 1 49 ? -10.023 2.021 0.173 1 98.88 49 LEU B CA 1
ATOM 1266 C C . LEU B 1 49 ? -11.492 2.359 0.411 1 98.88 49 LEU B C 1
ATOM 1268 O O . LEU B 1 49 ? -12.359 1.497 0.269 1 98.88 49 LEU B O 1
ATOM 1272 N N . GLU B 1 50 ? -11.75 3.512 0.857 1 98.88 50 GLU B N 1
ATOM 1273 C CA . GLU B 1 50 ? -13.094 4.004 1.16 1 98.88 50 GLU B CA 1
ATOM 1274 C C . GLU B 1 50 ? -13.242 5.477 0.779 1 98.88 50 GLU B C 1
ATOM 1276 O O . GLU B 1 50 ? -12.297 6.258 0.935 1 98.88 50 GLU B O 1
ATOM 1281 N N . GLY B 1 51 ? -14.414 5.805 0.325 1 98.88 51 GLY B N 1
ATOM 1282 C CA . GLY B 1 51 ? -14.758 7.203 0.128 1 98.88 51 GLY B CA 1
ATOM 1283 C C . GLY B 1 51 ? -14.414 7.715 -1.26 1 98.88 51 GLY B C 1
ATOM 1284 O O . GLY B 1 51 ? -14.25 6.926 -2.193 1 98.88 51 GLY B O 1
ATOM 1285 N N . ARG B 1 52 ? -14.539 9.023 -1.434 1 98.88 52 ARG B N 1
ATOM 1286 C CA . ARG B 1 52 ? -14.266 9.766 -2.664 1 98.88 52 ARG B CA 1
ATOM 1287 C C . ARG B 1 52 ? -13.398 10.984 -2.391 1 98.88 52 ARG B C 1
ATOM 1289 O O . ARG B 1 52 ? -13.492 11.594 -1.32 1 98.88 52 ARG B O 1
ATOM 1296 N N . ALA B 1 53 ? -12.586 11.297 -3.361 1 98.94 53 ALA B N 1
ATOM 1297 C CA . ALA B 1 53 ? -11.695 12.438 -3.174 1 98.94 53 ALA B CA 1
ATOM 1298 C C . ALA B 1 53 ? -11.312 13.062 -4.512 1 98.94 53 ALA B C 1
ATOM 1300 O O . ALA B 1 53 ? -11.492 12.453 -5.566 1 98.94 53 ALA B O 1
ATOM 1301 N N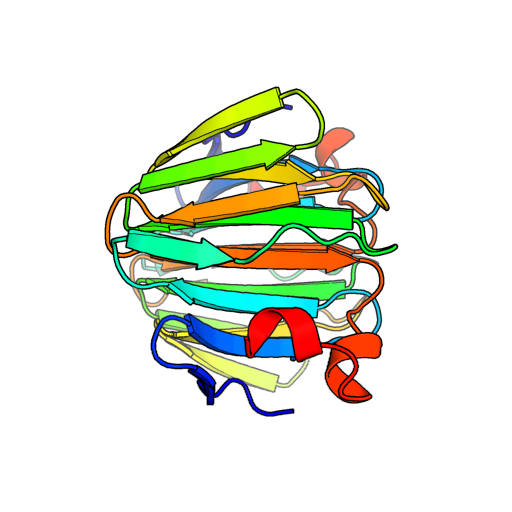 . LEU B 1 54 ? -10.891 14.242 -4.445 1 98.88 54 LEU B N 1
ATOM 1302 C CA . LEU B 1 54 ? -10.188 14.891 -5.543 1 98.88 54 LEU B CA 1
ATOM 1303 C C . LEU B 1 54 ? -8.688 14.938 -5.277 1 98.88 54 LEU B C 1
ATOM 1305 O O . LEU B 1 54 ? -8.242 15.461 -4.25 1 98.88 54 LEU B O 1
ATOM 1309 N N . PHE B 1 55 ? -7.906 14.32 -6.184 1 98.88 55 PHE B N 1
ATOM 1310 C CA . PHE B 1 55 ? -6.457 14.469 -6.199 1 98.88 55 PHE B CA 1
ATOM 1311 C C . PHE B 1 55 ? -6.031 15.523 -7.215 1 98.88 55 PHE B C 1
ATOM 1313 O O . PHE B 1 55 ? -6.297 15.383 -8.414 1 98.88 55 PHE B O 1
ATOM 1320 N N . LYS B 1 56 ? -5.441 16.516 -6.742 1 98.44 56 LYS B N 1
ATOM 1321 C CA . LYS B 1 56 ? -4.859 17.516 -7.633 1 98.44 56 LYS B CA 1
ATOM 1322 C C . LYS B 1 56 ? -3.359 17.297 -7.801 1 98.44 56 LYS B C 1
ATOM 1324 O O . LYS B 1 56 ? -2.598 17.422 -6.84 1 98.44 56 LYS B O 1
ATOM 1329 N N . LEU B 1 57 ? -2.941 16.953 -8.992 1 97.5 57 LEU B N 1
ATOM 1330 C CA . LEU B 1 57 ? -1.546 16.734 -9.359 1 97.5 57 LEU B CA 1
ATOM 1331 C C . LEU B 1 57 ? -1.081 17.781 -10.375 1 97.5 57 LEU B C 1
ATOM 1333 O O . LEU B 1 57 ? -1.257 17.594 -11.578 1 97.5 57 LEU B O 1
ATOM 1337 N N . GLY B 1 58 ? -0.377 18.781 -9.844 1 93.06 58 GLY B N 1
ATOM 1338 C CA . GLY B 1 58 ? -0.107 19.891 -10.742 1 93.06 58 GLY B CA 1
ATOM 1339 C C . GLY B 1 58 ? -1.364 20.484 -11.344 1 93.06 58 GLY B C 1
ATOM 1340 O O . GLY B 1 58 ? -2.24 20.953 -10.609 1 93.06 58 GLY B O 1
ATOM 1341 N N . ASP B 1 59 ? -1.446 20.312 -12.68 1 91.19 59 ASP B N 1
ATOM 1342 C CA . ASP B 1 59 ? -2.592 20.922 -13.352 1 91.19 59 ASP B CA 1
ATOM 1343 C C . ASP B 1 59 ? -3.699 19.906 -13.578 1 91.19 59 ASP B C 1
ATOM 1345 O O . ASP B 1 59 ? -4.773 20.25 -14.078 1 91.19 59 ASP B O 1
ATOM 1349 N N . ARG B 1 60 ? -3.459 18.703 -13.148 1 96.5 60 ARG B N 1
ATOM 1350 C CA . ARG B 1 60 ? -4.438 17.641 -13.352 1 96.5 60 ARG B CA 1
ATOM 1351 C C . ARG B 1 60 ? -5.25 17.391 -12.078 1 96.5 60 ARG B C 1
ATOM 1353 O O . ARG B 1 60 ? -4.699 17.406 -10.977 1 96.5 60 ARG B O 1
ATOM 1360 N N . VAL B 1 61 ? -6.559 17.234 -12.281 1 97.94 61 VAL B N 1
ATOM 1361 C CA . VAL B 1 61 ? -7.434 16.891 -11.164 1 97.94 61 VAL B CA 1
ATOM 1362 C C . VAL B 1 61 ? -8.078 15.531 -11.414 1 97.94 61 VAL B C 1
ATOM 1364 O O . VAL B 1 61 ? -8.711 15.32 -12.453 1 97.94 61 VAL B O 1
ATOM 1367 N N . LEU B 1 62 ? -7.957 14.648 -10.508 1 98.38 62 LEU B N 1
ATOM 1368 C CA . LEU B 1 62 ? -8.531 13.312 -10.586 1 98.38 62 LEU B CA 1
ATOM 1369 C C . LEU B 1 62 ? -9.578 13.102 -9.492 1 98.38 62 LEU B C 1
ATOM 1371 O O . LEU B 1 62 ? -9.273 13.258 -8.305 1 98.38 62 LEU B O 1
ATOM 1375 N N . GLU B 1 63 ? -10.773 12.82 -9.945 1 98.75 63 GLU B N 1
ATOM 1376 C CA . GLU B 1 63 ? -11.734 12.328 -8.969 1 98.75 63 GLU B CA 1
ATOM 1377 C C . GLU B 1 63 ? -11.625 10.812 -8.797 1 98.75 63 GLU B C 1
ATOM 1379 O O . GLU B 1 63 ? -11.656 10.07 -9.781 1 98.75 63 GLU B O 1
ATOM 1384 N N . VAL B 1 64 ? -11.5 10.438 -7.547 1 98.69 64 VAL B N 1
ATOM 1385 C CA . VAL B 1 64 ? -11.258 9.016 -7.297 1 98.69 64 VAL B CA 1
ATOM 1386 C C . VAL B 1 64 ? -12.234 8.5 -6.246 1 98.69 64 VAL B C 1
ATOM 1388 O O . VAL B 1 64 ? -12.82 9.289 -5.492 1 98.69 64 VAL B O 1
ATOM 1391 N N . ALA B 1 65 ? -12.414 7.207 -6.293 1 98.81 65 ALA B N 1
ATOM 1392 C CA . ALA B 1 65 ? -13.273 6.516 -5.336 1 98.81 65 ALA B CA 1
ATOM 1393 C C . ALA B 1 65 ? -12.68 5.172 -4.934 1 98.81 65 ALA B C 1
ATOM 1395 O O . ALA B 1 65 ? -11.648 4.758 -5.461 1 98.81 65 ALA B O 1
ATOM 1396 N N . ALA B 1 66 ? -13.367 4.531 -3.918 1 98.75 66 ALA B N 1
ATOM 1397 C CA . ALA B 1 66 ? -12.906 3.234 -3.432 1 98.75 66 ALA B CA 1
ATOM 1398 C C . ALA B 1 66 ? -12.586 2.297 -4.594 1 98.75 66 ALA B C 1
ATOM 1400 O O . ALA B 1 66 ? -13.391 2.152 -5.52 1 98.75 66 ALA B O 1
ATOM 1401 N N . GLY B 1 67 ? -11.453 1.761 -4.555 1 98 67 GLY B N 1
ATOM 1402 C CA . GLY B 1 67 ? -11.031 0.834 -5.598 1 98 67 GLY B CA 1
ATOM 1403 C C . GLY B 1 67 ? -10.07 1.452 -6.594 1 98 67 GLY B C 1
ATOM 1404 O O . GLY B 1 67 ? -9.391 0.737 -7.332 1 98 67 GLY B O 1
ATOM 1405 N N . ASP B 1 68 ? -9.977 2.748 -6.652 1 98.5 68 ASP B N 1
ATOM 1406 C CA . ASP B 1 68 ? -9.094 3.432 -7.594 1 98.5 68 ASP B CA 1
ATOM 1407 C C . ASP B 1 68 ? -7.672 3.52 -7.043 1 98.5 68 ASP B C 1
ATOM 1409 O O . ASP B 1 68 ? -7.445 3.289 -5.855 1 98.5 68 ASP B O 1
ATOM 1413 N N . VAL B 1 69 ? -6.73 3.791 -7.945 1 98.75 69 VAL B N 1
ATOM 1414 C CA . VAL B 1 69 ? -5.324 3.971 -7.602 1 98.75 69 VAL B CA 1
ATOM 1415 C C . VAL B 1 69 ? -4.801 5.262 -8.227 1 98.75 69 VAL B C 1
ATOM 1417 O O . VAL B 1 69 ? -5.254 5.668 -9.297 1 98.75 69 VAL B O 1
ATOM 1420 N N . VAL B 1 70 ? -3.951 5.973 -7.523 1 98.56 70 VAL B N 1
ATOM 1421 C CA . VAL B 1 70 ? -3.34 7.199 -8.023 1 98.56 70 VAL B CA 1
ATOM 1422 C C . VAL B 1 70 ? -1.818 7.094 -7.934 1 98.56 70 VAL B C 1
ATOM 1424 O O . VAL B 1 70 ? -1.277 6.754 -6.879 1 98.56 70 VAL B O 1
ATOM 1427 N N . HIS B 1 71 ? -1.132 7.301 -8.984 1 98.19 71 HIS B N 1
ATOM 1428 C CA . HIS B 1 71 ? 0.324 7.379 -9.023 1 98.19 71 HIS B CA 1
ATOM 1429 C C . HIS B 1 71 ? 0.799 8.828 -9.031 1 98.19 71 HIS B C 1
ATOM 1431 O O . HIS B 1 71 ? 0.393 9.609 -9.891 1 98.19 71 HIS B O 1
ATOM 1437 N N . ILE B 1 72 ? 1.636 9.18 -8.109 1 98.25 72 ILE B N 1
ATOM 1438 C CA . ILE B 1 72 ? 2.213 10.516 -8.016 1 98.25 72 ILE B CA 1
ATOM 1439 C C . ILE B 1 72 ? 3.729 10.438 -8.172 1 98.25 72 ILE B C 1
ATOM 1441 O O . ILE B 1 72 ? 4.43 9.984 -7.262 1 98.25 72 ILE B O 1
ATOM 1445 N N . PRO B 1 73 ? 4.289 10.961 -9.281 1 97.62 73 PRO B N 1
ATOM 1446 C CA . PRO B 1 73 ? 5.742 10.945 -9.469 1 97.62 73 PRO B CA 1
ATOM 1447 C C . PRO B 1 73 ? 6.48 11.82 -8.461 1 97.62 73 PRO B C 1
ATOM 1449 O O . PRO B 1 73 ? 5.879 12.711 -7.852 1 97.62 73 PRO B O 1
ATOM 1452 N N . PRO B 1 74 ? 7.812 11.516 -8.281 1 97.94 74 PRO B N 1
ATOM 1453 C CA . PRO B 1 74 ? 8.586 12.344 -7.363 1 97.94 74 PRO B CA 1
ATOM 1454 C C . PRO B 1 74 ? 8.508 13.836 -7.699 1 97.94 74 PRO B C 1
ATOM 1456 O O . PRO B 1 74 ? 8.523 14.203 -8.875 1 97.94 74 PRO B O 1
ATOM 1459 N N . ASN B 1 75 ? 8.289 14.617 -6.707 1 97.62 75 ASN B N 1
ATOM 1460 C CA . ASN B 1 75 ? 8.406 16.078 -6.73 1 97.62 75 ASN B CA 1
ATOM 1461 C C . ASN B 1 75 ? 7.227 16.719 -7.449 1 97.62 75 ASN B C 1
ATOM 1463 O O . ASN B 1 75 ? 7.23 17.922 -7.699 1 97.62 75 ASN B O 1
ATOM 1467 N N . VAL B 1 76 ? 6.234 16 -7.797 1 97.5 76 VAL B N 1
ATOM 1468 C CA . VAL B 1 76 ? 5.012 16.578 -8.344 1 97.5 76 VAL B CA 1
ATOM 1469 C C .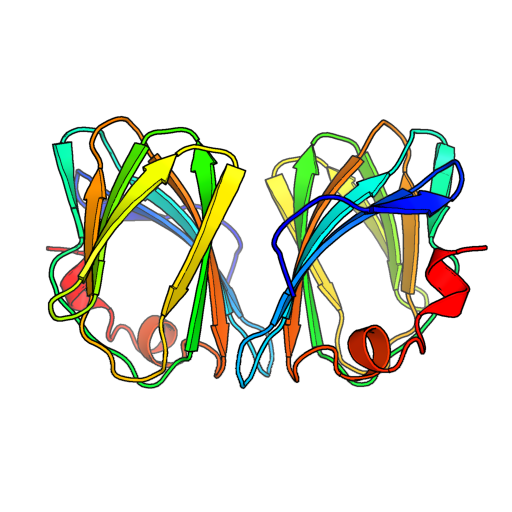 VAL B 1 76 ? 4.148 17.141 -7.219 1 97.5 76 VAL B C 1
ATOM 1471 O O . VAL B 1 76 ? 3.74 16.391 -6.32 1 97.5 76 VAL B O 1
ATOM 1474 N N . PRO B 1 77 ? 3.896 18.438 -7.305 1 97.62 77 PRO B N 1
ATOM 1475 C CA . PRO B 1 77 ? 2.982 18.969 -6.289 1 97.62 77 PRO B CA 1
ATOM 1476 C C . PRO B 1 77 ? 1.609 18.297 -6.324 1 97.62 77 PRO B C 1
ATOM 1478 O O . PRO B 1 77 ? 1.081 18.031 -7.406 1 97.62 77 PRO B O 1
ATOM 1481 N N . HIS B 1 78 ? 1.027 18.016 -5.133 1 98.06 78 HIS B N 1
ATOM 1482 C CA . HIS B 1 78 ? -0.28 17.359 -5.082 1 98.06 78 HIS B CA 1
ATOM 1483 C C . HIS B 1 78 ? -1.052 17.781 -3.834 1 98.06 78 HIS B C 1
ATOM 1485 O O . HIS B 1 78 ? -0.454 18.203 -2.842 1 98.06 78 HIS B O 1
ATOM 1491 N N . GLU B 1 79 ? -2.303 17.766 -3.979 1 98 79 GLU B N 1
ATOM 1492 C CA . GLU B 1 79 ? -3.309 18.109 -2.977 1 98 79 GLU B CA 1
ATOM 1493 C C . GLU B 1 79 ? -4.461 17.109 -2.994 1 98 79 GLU B C 1
ATOM 1495 O O . GLU B 1 79 ? -4.871 16.641 -4.059 1 98 79 GLU B O 1
ATOM 1500 N N . VAL B 1 80 ? -5 16.797 -1.769 1 98.56 80 VAL B N 1
ATOM 1501 C CA . VAL B 1 80 ? -6.105 15.844 -1.695 1 98.56 80 VAL B CA 1
ATOM 1502 C C . VAL B 1 80 ? -7.281 16.469 -0.955 1 98.56 80 VAL B C 1
ATOM 1504 O O . VAL B 1 80 ? -7.145 16.906 0.194 1 98.56 80 VAL B O 1
ATOM 1507 N N . LYS B 1 81 ? -8.359 16.469 -1.636 1 98.69 81 LYS B N 1
ATOM 1508 C CA . LYS B 1 81 ? -9.602 16.906 -1.008 1 98.69 81 LYS B CA 1
ATOM 1509 C C . LYS B 1 81 ? -10.57 15.742 -0.825 1 98.69 81 LYS B C 1
ATOM 1511 O O . LYS B 1 81 ? -11 15.133 -1.803 1 98.69 81 LYS B O 1
ATOM 1516 N N . ALA B 1 82 ? -10.953 15.516 0.48 1 98.88 82 ALA B N 1
ATOM 1517 C CA . ALA B 1 82 ? -11.914 14.453 0.769 1 98.88 82 ALA B CA 1
ATOM 1518 C C . ALA B 1 82 ? -13.352 14.93 0.541 1 98.88 82 ALA B C 1
ATOM 1520 O O . ALA B 1 82 ? -13.836 15.82 1.248 1 98.88 82 ALA B O 1
ATOM 1521 N N . LEU B 1 83 ? -13.961 14.305 -0.45 1 98.88 83 LEU B N 1
ATOM 1522 C CA . LEU B 1 83 ? -15.359 14.633 -0.709 1 98.88 83 LEU B CA 1
ATOM 1523 C C . LEU B 1 83 ? -16.281 13.922 0.277 1 98.88 83 LEU B C 1
ATOM 1525 O O . LEU B 1 83 ? -17.359 14.414 0.586 1 98.88 83 LEU B O 1
ATOM 1529 N N . THR B 1 84 ? -15.961 12.812 0.74 1 98.94 84 THR B N 1
ATOM 1530 C CA . THR B 1 84 ? -16.531 12.016 1.826 1 98.94 84 THR B CA 1
ATOM 1531 C C . THR B 1 84 ? -15.43 11.562 2.787 1 98.94 84 THR B C 1
ATOM 1533 O O . THR B 1 84 ? -14.25 11.828 2.555 1 98.94 84 THR B O 1
ATOM 1536 N N . ASP B 1 85 ? -15.875 10.922 3.91 1 98.94 85 ASP B N 1
ATOM 1537 C CA . ASP B 1 85 ? -14.82 10.289 4.691 1 98.94 85 ASP B CA 1
ATOM 1538 C C . ASP B 1 85 ? -13.977 9.367 3.82 1 98.94 85 ASP B C 1
ATOM 1540 O O . ASP B 1 85 ? -14.508 8.602 3.018 1 98.94 85 ASP B O 1
ATOM 1544 N N . LEU B 1 86 ? -12.617 9.547 3.963 1 98.88 86 LEU B N 1
ATOM 1545 C CA . LEU B 1 86 ? -11.672 8.914 3.045 1 98.88 86 LEU B CA 1
ATOM 1546 C C . LEU B 1 86 ? -10.688 8.031 3.799 1 98.88 86 LEU B C 1
ATOM 1548 O O . LEU B 1 86 ? -10.156 8.438 4.84 1 98.88 86 LEU B O 1
ATOM 1552 N N . VAL B 1 87 ? -10.531 6.758 3.332 1 98.94 87 VAL B N 1
ATOM 1553 C CA . VAL B 1 87 ? -9.453 5.887 3.803 1 98.94 87 VAL B CA 1
ATOM 1554 C C . VAL B 1 87 ? -8.555 5.5 2.635 1 98.94 87 VAL B C 1
ATOM 1556 O O . VAL B 1 87 ? -9.023 4.988 1.617 1 98.94 87 VAL B O 1
ATOM 1559 N N . VAL B 1 88 ? -7.242 5.789 2.789 1 98.88 88 VAL B N 1
ATOM 1560 C CA . VAL B 1 88 ? -6.293 5.57 1.703 1 98.88 88 VAL B CA 1
ATOM 1561 C C . VAL B 1 88 ? -5.059 4.844 2.232 1 98.88 88 VAL B C 1
ATOM 1563 O O . VAL B 1 88 ? -4.68 5.016 3.393 1 98.88 88 VAL B O 1
ATOM 1566 N N . ILE B 1 89 ? -4.531 3.926 1.461 1 98.94 89 ILE B N 1
ATOM 1567 C CA . ILE B 1 89 ? -3.186 3.408 1.687 1 98.94 89 ILE B CA 1
ATOM 1568 C C . ILE B 1 89 ? -2.209 4.078 0.722 1 98.94 89 ILE B C 1
ATOM 1570 O O . ILE B 1 89 ? -2.439 4.098 -0.49 1 98.94 89 ILE B O 1
ATOM 1574 N N . ASP B 1 90 ? -1.153 4.613 1.252 1 98.88 90 ASP B N 1
ATOM 1575 C CA . ASP B 1 90 ? -0.083 5.211 0.461 1 98.88 90 ASP B CA 1
ATOM 1576 C C . ASP B 1 90 ? 1.208 4.406 0.582 1 98.88 90 ASP B C 1
ATOM 1578 O O . ASP B 1 90 ? 1.592 4 1.682 1 98.88 90 ASP B O 1
ATOM 1582 N N . ALA B 1 91 ? 1.83 4.164 -0.483 1 98.94 91 ALA B N 1
ATOM 1583 C CA . ALA B 1 91 ? 3.178 3.605 -0.507 1 98.94 91 ALA B CA 1
ATOM 1584 C C . ALA B 1 91 ? 4.18 4.613 -1.067 1 98.94 91 ALA B C 1
ATOM 1586 O O . ALA B 1 91 ? 3.893 5.301 -2.049 1 98.94 91 ALA B O 1
ATOM 1587 N N . PHE B 1 92 ? 5.301 4.668 -0.413 1 98.81 92 PHE B N 1
ATOM 1588 C CA . PHE B 1 92 ? 6.324 5.633 -0.802 1 98.81 92 PHE B CA 1
ATOM 1589 C C . PHE B 1 92 ? 7.664 4.941 -1.021 1 98.81 92 PHE B C 1
ATOM 1591 O O . PHE B 1 92 ? 8.031 4.039 -0.267 1 98.81 92 PHE B O 1
ATOM 1598 N N . SER B 1 93 ? 8.367 5.352 -1.972 1 98.69 93 SER B N 1
ATOM 1599 C CA . SER B 1 93 ? 9.789 5.059 -2.107 1 98.69 93 SER B CA 1
ATOM 1600 C C . SER B 1 93 ? 10.555 6.27 -2.627 1 98.69 93 SER B C 1
ATOM 1602 O O . SER B 1 93 ? 10.141 6.898 -3.604 1 98.69 93 SER B O 1
ATOM 1604 N N . PRO B 1 94 ? 11.742 6.66 -2.08 1 98.12 94 PRO B N 1
ATOM 1605 C CA . PRO B 1 94 ? 12.344 6.07 -0.879 1 98.12 94 PRO B CA 1
ATOM 1606 C C . PRO B 1 94 ? 11.461 6.238 0.36 1 98.12 94 PRO B C 1
ATOM 1608 O O . PRO B 1 94 ? 10.367 6.797 0.272 1 98.12 94 PRO B O 1
ATOM 1611 N N . ARG B 1 95 ? 11.836 5.578 1.457 1 97.19 95 ARG B N 1
ATOM 1612 C CA . ARG B 1 95 ? 11.062 5.668 2.691 1 97.19 95 ARG B CA 1
ATOM 1613 C C . ARG B 1 95 ? 10.914 7.117 3.141 1 97.19 95 ARG B C 1
ATOM 1615 O O . ARG B 1 95 ? 11.75 7.965 2.814 1 97.19 95 ARG B O 1
ATOM 1622 N N . ARG B 1 96 ? 9.898 7.406 3.922 1 97.25 96 ARG B N 1
ATOM 1623 C CA . ARG B 1 96 ? 9.586 8.758 4.379 1 97.25 96 ARG B CA 1
ATOM 1624 C C . ARG B 1 96 ? 10.414 9.125 5.605 1 97.25 96 ARG B C 1
ATOM 1626 O O . ARG B 1 96 ? 9.859 9.391 6.676 1 97.25 96 ARG B O 1
ATOM 1633 N N . ASP B 1 97 ? 11.719 9.297 5.43 1 95.38 97 ASP B N 1
ATOM 1634 C CA . ASP B 1 97 ? 12.609 9.688 6.516 1 95.38 97 ASP B CA 1
ATOM 1635 C C . ASP B 1 97 ? 12.234 11.047 7.082 1 95.38 97 ASP B C 1
ATOM 1637 O O . ASP B 1 97 ? 12.445 11.312 8.266 1 95.38 97 ASP B O 1
ATOM 1641 N N . ASP B 1 98 ? 11.648 11.859 6.223 1 94.38 98 ASP B N 1
ATOM 1642 C CA . ASP B 1 98 ? 11.25 13.195 6.637 1 94.38 98 ASP B CA 1
ATOM 1643 C C . ASP B 1 98 ? 10.18 13.141 7.73 1 94.38 98 ASP B C 1
ATOM 1645 O O . ASP B 1 98 ? 10.164 13.984 8.633 1 94.38 98 ASP B O 1
ATOM 1649 N N . TRP B 1 99 ? 9.25 12.117 7.68 1 94 99 TRP B N 1
ATOM 1650 C CA . TRP B 1 99 ? 8.242 11.977 8.727 1 94 99 TRP B CA 1
ATOM 1651 C C . TRP B 1 99 ? 8.891 11.594 10.055 1 94 99 TRP B C 1
ATOM 1653 O O . TRP B 1 99 ? 8.484 12.078 11.117 1 94 99 TRP B O 1
ATOM 1663 N N . GLU B 1 100 ? 9.875 10.766 9.984 1 88 100 GLU B N 1
ATOM 1664 C CA . GLU B 1 100 ? 10.578 10.336 11.195 1 88 100 GLU B CA 1
ATOM 1665 C C . GLU B 1 100 ? 11.344 11.5 11.828 1 88 100 GLU B C 1
ATOM 1667 O O . GLU B 1 100 ? 11.523 11.547 13.047 1 88 100 GLU B O 1
ATOM 1672 N N . ARG B 1 101 ? 11.727 12.438 10.977 1 90.56 101 ARG B N 1
ATOM 1673 C CA . ARG B 1 101 ? 12.469 13.609 11.445 1 90.56 101 ARG B CA 1
ATOM 1674 C C . ARG B 1 101 ? 11.523 14.734 11.844 1 90.56 101 ARG B C 1
ATOM 1676 O O . ARG B 1 101 ? 11.961 15.836 12.18 1 90.56 101 ARG B O 1
ATOM 1683 N N . GLY B 1 102 ? 10.195 14.469 11.656 1 88.56 102 GLY B N 1
ATOM 1684 C CA . GLY B 1 102 ? 9.211 15.453 12.062 1 88.56 102 GLY B CA 1
ATOM 1685 C C . GLY B 1 102 ? 8.984 16.531 11.023 1 88.56 102 GLY B C 1
ATOM 1686 O O . GLY B 1 102 ? 8.492 17.625 11.344 1 88.56 102 GLY B O 1
ATOM 1687 N N . GLU B 1 103 ? 9.406 16.234 9.758 1 88.44 103 GLU B N 1
ATOM 1688 C CA . GLU B 1 103 ? 9.273 17.219 8.695 1 88.44 103 GLU B CA 1
ATOM 1689 C C . GLU B 1 103 ? 7.953 17.047 7.949 1 88.44 103 GLU B C 1
ATOM 1691 O O . GLU B 1 103 ? 7.914 17.125 6.719 1 88.44 103 GLU B O 1
ATOM 1696 N N . ASP B 1 104 ? 6.879 16.781 8.695 1 90 104 ASP B N 1
ATOM 1697 C CA . ASP B 1 104 ? 5.566 16.562 8.102 1 90 104 ASP B CA 1
ATOM 1698 C C . ASP B 1 104 ? 4.559 17.609 8.578 1 90 104 ASP B C 1
ATOM 1700 O O . ASP B 1 104 ? 3.375 17.297 8.742 1 90 104 ASP B O 1
ATOM 1704 N N . ALA B 1 105 ? 5.023 18.875 8.781 1 87.38 105 ALA B N 1
ATOM 1705 C CA . ALA B 1 105 ? 4.207 19.922 9.375 1 87.38 105 ALA B CA 1
ATOM 1706 C C . ALA B 1 105 ? 2.982 20.219 8.508 1 87.38 105 ALA B C 1
ATOM 1708 O O . ALA B 1 105 ? 1.925 20.594 9.031 1 87.38 105 ALA B O 1
ATOM 1709 N N . TYR B 1 106 ? 3.049 20.078 7.23 1 87.38 106 TYR B N 1
ATOM 1710 C CA . TYR B 1 106 ? 1.94 20.359 6.324 1 87.38 106 TYR B CA 1
ATOM 1711 C C . TYR B 1 106 ? 0.758 19.438 6.602 1 87.38 106 TYR B C 1
ATOM 1713 O O . TYR B 1 106 ? -0.383 19.766 6.266 1 87.38 106 TYR B O 1
ATOM 1721 N N . LEU B 1 107 ? 0.96 18.266 7.199 1 90.12 107 LEU B N 1
ATOM 1722 C CA . LEU B 1 107 ? -0.11 17.328 7.52 1 90.12 107 LEU B CA 1
ATOM 1723 C C . LEU B 1 107 ? -0.82 17.734 8.805 1 90.12 107 LEU B C 1
ATOM 1725 O O . LEU B 1 107 ? -1.91 17.234 9.102 1 90.12 107 LEU B O 1
ATOM 1729 N N . ARG B 1 108 ? -0.227 18.672 9.547 1 87.06 108 ARG B N 1
ATOM 1730 C CA . ARG B 1 108 ? -0.714 19 10.883 1 87.06 108 ARG B CA 1
ATOM 1731 C C . ARG B 1 108 ? -1.42 20.359 10.883 1 87.06 108 ARG B C 1
ATOM 1733 O O . ARG B 1 108 ? -1.844 20.844 11.938 1 87.06 108 ARG B O 1
ATOM 1740 N N . LYS B 1 109 ? -1.471 20.844 9.734 1 79.88 109 LYS B N 1
ATOM 1741 C CA . LYS B 1 109 ? -2.113 22.156 9.633 1 79.88 109 LYS B CA 1
ATOM 1742 C C . LYS B 1 109 ? -3.633 22.031 9.719 1 79.88 109 LYS B C 1
ATOM 1744 O O . LYS B 1 109 ? -4.203 21.031 9.281 1 79.88 109 LYS B O 1
#